Protein 5V7M (pdb70)

Foldseek 3Di:
DQWKFKQQFLVLVLLVLLLPQVFFFKKKWKAAQFFIWIWTAGPVRFKIKIKTFGCVNTPHTHHHGIDIFIDGSVQVNVCSVVEPRNWMWIWDADHNGQWIWIWTAHPPDGDIDIDIGGGDDDDDDDDPFDDPAFQKKKKFFLVVLLCVLVVQVVAAQKWKWKDDVQWTWIKHAHPVGIDIDIDGAAQDPVCRLGGMDMDGNDIDIFMFGSVVSNSNSSNSSAARMWMWGHHPVAFIWIWGDHDRMIMIMTGHTPD

Sequence (255 aa):
HMLEAKFEEASLFKRIIDGFKDCVQLVNFQCKEDGIIAQAVDDSRVLLVSLEIGVEAFQEYRCDHPVTLGMDLTSLSKILRCGNNTDTLTLIADNTPDSIILLFEDTKKDRIAEYSLKLMDIDADFAKAEELQYDSTLSLPSSEFSKIVRDLSQLSDSINIMITKETIKFVADGDIGSGSVIIKPFVDMEHPETSIKLEMDQPVDLTFGAKYLLDIIKGSSLSDRVGIRLSSEAPALFQFDLKSGFLQFFLAPKF

Nearest PDB structures (foldseek):
  5v7m-assembly1_A  TM=1.004E+00  e=2.988E-50  Saccharomyces cerevisiae S288C
  6w9w-assembly1_A  TM=9.811E-01  e=2.034E-45  Saccharomyces cerevisiae
  6d0q-assembly1_A  TM=9.811E-01  e=5.576E-44  Saccharomyces cerevisiae S288C
  6cx2-assembly1_A  TM=9.786E-01  e=8.153E-44  Saccharomyces cerevisiae S288C
  6d0r-assembly1_A  TM=9.745E-01  e=1.841E-43  Saccharomyces cerevisiae S288C

GO terms:
  GO:0005634 nucleus (C, IDA)
  GO:0005657 replication fork (C, IDA)
  GO:0030337 DNA polymerase processivity factor activity (F, IDA)
  GO:0051054 positive regulation of DNA metabolic process (P, IDA)
  GO:0006272 leading strand elongation (P, IDA)
  GO:0006273 lagging strand elongation (P, IDA)
  GO:0035753 maintenance of DNA trinucleotide repeats (P, IGI)
  GO:0030466 silent mating-type cassette heterochromatin formation (P, IGI)
  GO:0034087 establishment of mitotic sister chromatid cohesion (P, IGI)
  GO:0006298 mismatch repair (P, IGI)
  GO:0006301 DNA damage tolerance (P, IGI)
  GO:0070987 error-free translesion synthesis (P, IGI)
  GO:0007064 mitotic sister chromatid cohesion (P, IGI)
  GO:0000278 mitotic cell cycle (P, IGI)
  GO:0000710 meiotic mismatch repair (P, IGI)
  GO:0035753 maintenance of DNA trinucleotide repeats (P, IMP)
  GO:0043570 maintenance of DNA repeat elements (P, IMP)
  GO:0030466 silent mating-type cassette heterochromatin formation (P, IMP)
  GO:0031509 subtelomeric heterochromatin formation (P, IMP)
  GO:0006289 nucleotide-excision repair (P, IMP)

Organism: Saccharomyces cerevisiae (strain ATCC 204508 / S288c) (NCBI:txid559292)

B-factor: mean 33.01, std 13.41, range [10.67, 144.68]

InterPro domains:
  IPR000730 Proliferating cell nuclear antigen, PCNA [MF_00317] (2-254)
  IPR000730 Proliferating cell nuclear antigen, PCNA [PR00339] (10-29)
  IPR000730 Proliferating cell nuclear antigen, PCNA [PR00339] (34-52)
  IPR000730 Proliferating cell nuclear antigen, PCNA [PR00339] (56-80)
  IPR000730 Proliferating cell nuclear antigen, PCNA [PR00339] (110-132)
  IPR000730 Proliferating cell nuclear antigen, PCNA [PR00339] (203-217)
  IPR000730 Proliferating cell nuclear antigen, PCNA [PR00339] (240-257)
  IPR000730 Proliferating cell nuclear antigen, PCNA [PTHR11352] (1-257)
  IPR000730 Proliferating cell nuclear antigen, PCNA [TIGR00590] (1-258)
  IPR022648 Proliferating cell nuclear antigen, PCNA, N-terminal [PF00705] (1-124)
  IPR022649 Proliferating cell nuclear antigen, PCNA, C-terminal [PF02747] (127-253)
  IPR022659 Proliferating cell nuclear antigen, PCNA, conserved site [PS00293] (61-79)
  IPR022659 Proliferating cell nuclear antigen, PCNA, conserved site [PS01251] (34-57)
  IPR046938 DNA clamp superfamily [SSF55979] (1-125)
  IPR046938 DNA clamp superfamily [SSF55979] (128-257)

Radius of gyration: 19.41 Å; Cα contacts (8 Å, |Δi|>4): 630; chains: 1; bounding box: 56×52×40 Å

Solvent-accessible surface area: 12838 Å² total; per-residue (Å²): 112,37,0,50,0,40,0,76,89,3,14,33,0,81,80,0,1,24,2,1,74,79,13,2,87,70,1,2,1,28,0,65,138,105,3,2,31,0,17,11,74,12,96,58,209,71,0,31,0,6,0,35,2,21,52,140,20,14,85,102,35,105,5,85,106,92,4,68,0,2,0,32,0,75,36,0,27,127,34,6,178,40,19,79,97,63,0,8,0,10,0,18,4,70,94,116,25,120,40,0,39,0,31,0,55,21,62,162,157,148,80,111,23,116,75,77,15,175,30,90,155,47,148,32,139,46,47,159,32,65,82,184,148,21,19,1,56,4,23,0,13,4,81,59,1,11,127,10,1,114,62,6,19,144,39,24,76,36,1,31,2,61,0,56,155,100,25,0,66,2,27,2,106,25,148,143,33,83,15,67,43,102,12,108,44,132,90,33,150,151,110,84,102,57,4,15,123,34,112,62,88,85,87,8,98,24,24,0,8,0,133,48,1,45,26,0,0,68,0,37,39,12,18,106,55,0,19,1,61,0,6,70,160,13,56,0,0,0,16,0,74,24,182,40,16,36,0,4,0,9,2,57,37,94,205

CATH classification: 3.70.10.10

Structure (mmCIF, N/CA/C/O backbone):
data_5V7M
#
_entry.id   5V7M
#
_cell.length_a   81.720
_cell.length_b   81.720
_cell.length_c   88.991
_cell.angle_alpha   90.00
_cell.angle_beta   90.00
_cell.angle_gamma   120.00
#
_symmetry.space_group_name_H-M   'H 3'
#
loop_
_entity.id
_entity.type
_entity.pdbx_description
1 polymer 'Proliferating cell nuclear antigen'
2 non-polymer 'MAGNESIUM ION'
3 water water
#
loop_
_atom_site.group_PDB
_atom_site.id
_atom_site.type_symbol
_atom_site.label_atom_id
_atom_site.label_alt_id
_atom_site.label_comp_id
_atom_site.label_asym_id
_atom_site.label_entity_id
_atom_site.label_seq_id
_atom_site.pdbx_PDB_ins_code
_atom_site.Cartn_x
_atom_site.Cartn_y
_atom_site.Cartn_z
_atom_site.occupancy
_atom_site.B_iso_or_equiv
_atom_site.auth_seq_id
_atom_site.auth_comp_id
_atom_site.auth_asym_id
_atom_site.auth_atom_id
_atom_site.pdbx_PDB_model_num
ATOM 1 N N . HIS A 1 7 ? 40.223 8.392 1.763 1.00 45.47 0 HIS A N 1
ATOM 2 C CA . HIS A 1 7 ? 39.952 9.066 0.449 1.00 38.10 0 HIS A CA 1
ATOM 3 C C . HIS A 1 7 ? 39.798 10.551 0.591 1.00 36.17 0 HIS A C 1
ATOM 4 O O . HIS A 1 7 ? 39.671 11.073 1.694 1.00 40.28 0 HIS A O 1
ATOM 17 N N . MET A 1 8 ? 39.781 11.249 -0.539 1.00 34.76 1 MET A N 1
ATOM 18 C CA . MET A 1 8 ? 39.662 12.695 -0.489 1.00 43.58 1 MET A CA 1
ATOM 19 C C . MET A 1 8 ? 38.303 13.111 0.076 1.00 42.76 1 MET A C 1
ATOM 20 O O . MET A 1 8 ? 38.224 13.937 0.995 1.00 42.82 1 MET A O 1
ATOM 34 N N . LEU A 1 9 ? 37.219 12.548 -0.449 1.00 30.78 2 LEU A N 1
ATOM 35 C CA . LEU A 1 9 ? 35.878 12.791 0.088 1.00 31.14 2 LEU A CA 1
ATOM 36 C C . LEU A 1 9 ? 35.386 11.542 0.803 1.00 24.09 2 LEU A C 1
ATOM 37 O O . LEU A 1 9 ? 35.470 10.443 0.242 1.00 22.33 2 LEU A O 1
ATOM 53 N N . GLU A 1 10 ? 34.866 11.722 2.033 1.00 23.81 3 GLU A N 1
ATOM 54 C CA . GLU A 1 10 ? 34.142 10.679 2.781 1.00 24.64 3 GLU A CA 1
ATOM 55 C C . GLU A 1 10 ? 33.001 11.330 3.565 1.00 26.45 3 GLU A C 1
ATOM 56 O O . GLU A 1 10 ? 33.224 11.861 4.658 1.00 23.21 3 GLU A O 1
ATOM 68 N N . ALA A 1 11 ? 31.780 11.226 3.036 1.00 19.63 4 ALA A N 1
ATOM 69 C CA . ALA A 1 11 ? 30.595 11.934 3.516 1.00 22.46 4 ALA A CA 1
ATOM 70 C C . ALA A 1 11 ? 29.627 10.848 3.972 1.00 24.00 4 ALA A C 1
ATOM 71 O O . ALA A 1 11 ? 29.020 10.186 3.123 1.00 20.58 4 ALA A O 1
ATOM 78 N N . LYS A 1 12 ? 29.499 10.647 5.303 1.00 19.94 5 LYS A N 1
ATOM 79 C CA . LYS A 1 12 ? 28.733 9.529 5.859 1.00 21.16 5 LYS A CA 1
ATOM 80 C C . LYS A 1 12 ? 27.353 9.981 6.362 1.00 19.07 5 LYS A C 1
ATOM 81 O O . LYS A 1 12 ? 27.233 10.633 7.407 1.00 22.67 5 LYS A O 1
ATOM 100 N N . PHE A 1 13 ? 26.316 9.629 5.605 1.00 18.46 6 PHE A N 1
ATOM 101 C CA . PHE A 1 13 ? 24.939 9.721 6.099 1.00 19.96 6 PHE A CA 1
ATOM 102 C C . PHE A 1 13 ? 24.706 8.574 7.090 1.00 29.66 6 PHE A C 1
ATOM 103 O O . PHE A 1 13 ? 24.995 7.407 6.785 1.00 24.93 6 PHE A O 1
ATOM 120 N N . GLU A 1 14 ? 24.192 8.888 8.282 1.00 23.43 7 GLU A N 1
ATOM 121 C CA . GLU A 1 14 ? 23.846 7.806 9.206 1.00 24.52 7 GLU A CA 1
ATOM 122 C C . GLU A 1 14 ? 22.580 7.063 8.773 1.00 25.23 7 GLU A C 1
ATOM 123 O O . GLU A 1 14 ? 22.413 5.884 9.129 1.00 22.00 7 GLU A O 1
ATOM 135 N N . GLU A 1 15 ? 21.708 7.696 7.979 1.00 22.47 8 GLU A N 1
ATOM 136 C CA . GLU A 1 15 ? 20.543 7.036 7.393 1.00 23.92 8 GLU A CA 1
ATOM 137 C C . GLU A 1 15 ? 20.597 7.177 5.879 1.00 25.95 8 GLU A C 1
ATOM 138 O O . GLU A 1 15 ? 20.425 8.282 5.350 1.00 29.10 8 GLU A O 1
ATOM 150 N N . ALA A 1 16 ? 20.869 6.072 5.184 1.00 26.13 9 ALA A N 1
ATOM 151 C CA . ALA A 1 16 ? 20.813 6.091 3.728 1.00 26.03 9 ALA A CA 1
ATOM 152 C C . ALA A 1 16 ? 19.481 6.650 3.224 1.00 21.47 9 ALA A C 1
ATOM 153 O O . ALA A 1 16 ? 19.435 7.330 2.203 1.00 25.15 9 ALA A O 1
ATOM 160 N N . SER A 1 17 ? 18.389 6.401 3.942 1.00 26.87 10 SER A N 1
ATOM 161 C CA . SER A 1 17 ? 17.098 6.938 3.524 1.00 29.01 10 SER A CA 1
ATOM 162 C C . SER A 1 17 ? 17.122 8.468 3.414 1.00 25.07 10 SER A C 1
ATOM 163 O O . SER A 1 17 ? 16.350 9.053 2.640 1.00 26.01 10 SER A O 1
ATOM 171 N N . LEU A 1 18 ? 17.992 9.141 4.160 1.00 22.59 11 LEU A N 1
ATOM 172 C CA . LEU A 1 18 ? 18.065 10.597 4.026 1.00 23.68 11 LEU A CA 1
ATOM 173 C C . LEU A 1 18 ? 18.503 10.999 2.616 1.00 27.22 11 LEU A C 1
ATOM 174 O O . LEU A 1 18 ? 17.860 11.838 1.968 1.00 25.03 11 LEU A O 1
ATOM 190 N N . PHE A 1 19 ? 19.587 10.390 2.104 1.00 22.18 12 PHE A N 1
ATOM 191 C CA . PHE A 1 19 ? 20.033 10.682 0.745 1.00 25.85 12 PHE A CA 1
ATOM 192 C C . PHE A 1 19 ? 19.011 10.229 -0.302 1.00 23.88 12 PHE A C 1
ATOM 193 O O . PHE A 1 19 ? 18.885 10.862 -1.359 1.00 21.99 12 PHE A O 1
ATOM 210 N N . LYS A 1 20 ? 18.281 9.144 -0.037 1.00 22.29 13 LYS A N 1
ATOM 211 C CA . LYS A 1 20 ? 17.242 8.700 -0.961 1.00 21.78 13 LYS A CA 1
ATOM 212 C C . LYS A 1 20 ? 16.128 9.733 -1.055 1.00 21.14 13 LYS A C 1
ATOM 213 O O . LYS A 1 20 ? 15.692 10.090 -2.149 1.00 20.94 13 LYS A O 1
ATOM 232 N N . ARG A 1 21 ? 15.678 10.235 0.095 1.00 20.12 14 ARG A N 1
ATOM 233 C CA . ARG A 1 21 ? 14.662 11.287 0.127 1.00 25.04 14 ARG A CA 1
ATOM 234 C C . ARG A 1 21 ? 15.155 12.586 -0.539 1.00 27.42 14 ARG A C 1
ATOM 235 O O . ARG A 1 21 ? 14.377 13.284 -1.199 1.00 22.30 14 ARG A O 1
ATOM 256 N N . ILE A 1 22 ? 16.439 12.937 -0.371 1.00 27.40 15 ILE A N 1
ATOM 257 C CA . ILE A 1 22 ? 17.002 14.082 -1.098 1.00 24.65 15 ILE A CA 1
ATOM 258 C C . ILE A 1 22 ? 16.837 13.897 -2.597 1.00 27.42 15 ILE A C 1
ATOM 259 O O . ILE A 1 22 ? 16.318 14.774 -3.296 1.00 28.40 15 ILE A O 1
ATOM 275 N N . ILE A 1 23 ? 17.323 12.769 -3.123 1.00 25.51 16 ILE A N 1
ATOM 276 C CA . ILE A 1 23 ? 17.261 12.527 -4.567 1.00 26.36 16 ILE A CA 1
ATOM 277 C C . ILE A 1 23 ? 15.819 12.454 -5.053 1.00 24.58 16 ILE A C 1
ATOM 278 O O . ILE A 1 23 ? 15.530 12.860 -6.187 1.00 25.01 16 ILE A O 1
ATOM 294 N N . ASP A 1 24 ? 14.900 11.911 -4.237 1.00 24.73 17 ASP A N 1
ATOM 295 C CA . ASP A 1 24 ? 13.481 11.906 -4.623 1.00 31.69 17 ASP A CA 1
ATOM 296 C C . ASP A 1 24 ? 12.937 13.323 -4.810 1.00 29.98 17 ASP A C 1
ATOM 297 O O . ASP A 1 24 ? 12.005 13.525 -5.595 1.00 31.39 17 ASP A O 1
ATOM 306 N N . GLY A 1 25 ? 13.494 14.305 -4.097 1.00 29.88 18 GLY A N 1
ATOM 307 C CA . GLY A 1 25 ? 13.173 15.707 -4.342 1.00 30.30 18 GLY A CA 1
ATOM 308 C C . GLY A 1 25 ? 13.537 16.212 -5.723 1.00 28.31 18 GLY A C 1
ATOM 309 O O . GLY A 1 25 ? 12.981 17.215 -6.163 1.00 45.03 18 GLY A O 1
ATOM 313 N N . PHE A 1 26 ? 14.453 15.553 -6.415 1.00 30.97 19 PHE A N 1
ATOM 314 C CA . PHE A 1 26 ? 14.985 15.986 -7.708 1.00 30.86 19 PHE A CA 1
ATOM 315 C C . PHE A 1 26 ? 14.518 15.157 -8.879 1.00 31.01 19 PHE A C 1
ATOM 316 O O . PHE A 1 26 ? 14.323 15.694 -9.971 1.00 26.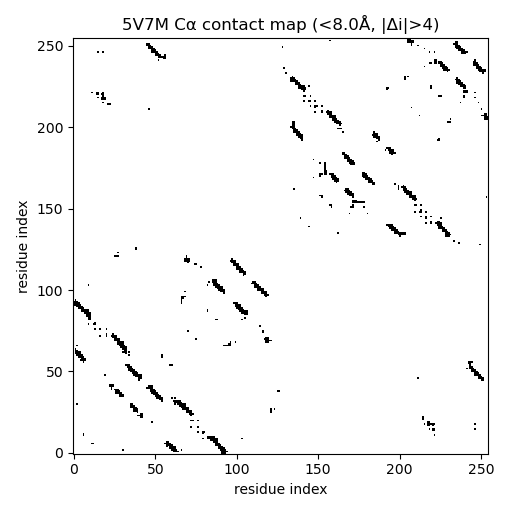97 19 PHE A O 1
ATOM 333 N N . LYS A 1 27 ? 14.507 13.834 -8.699 1.00 25.75 20 LYS A N 1
ATOM 334 C CA . LYS A 1 27 ? 14.708 12.925 -9.824 1.00 30.61 20 LYS A CA 1
ATOM 335 C C . LYS A 1 27 ? 13.590 12.972 -10.852 1.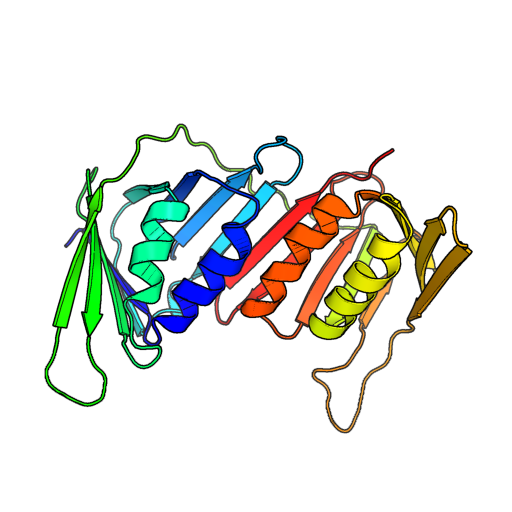00 32.20 20 LYS A C 1
ATOM 336 O O . LYS A 1 27 ? 13.816 12.554 -11.993 1.00 31.64 20 LYS A O 1
ATOM 355 N N . ASP A 1 28 ? 12.386 13.419 -10.481 1.00 33.76 21 ASP A N 1
ATOM 356 C CA . ASP A 1 28 ? 11.275 13.367 -11.423 1.00 34.89 21 ASP A CA 1
ATOM 357 C C . ASP A 1 28 ? 11.240 14.561 -12.358 1.00 41.49 21 ASP A C 1
ATOM 358 O O . ASP A 1 28 ? 10.404 14.583 -13.272 1.00 42.56 21 ASP A O 1
ATOM 367 N N . CYS A 1 29 ? 12.115 15.548 -12.152 1.00 37.77 22 CYS A N 1
ATOM 368 C CA . CYS A 1 29 ? 12.146 16.725 -13.009 1.00 42.89 22 CYS A CA 1
ATOM 369 C C . CYS A 1 29 ? 13.553 17.076 -13.479 1.00 39.92 22 CYS A C 1
ATOM 370 O O . CYS A 1 29 ? 13.718 18.049 -14.219 1.00 40.20 22 CYS A O 1
ATOM 378 N N . VAL A 1 30 ? 14.555 16.279 -13.130 1.00 36.43 23 VAL A N 1
ATOM 379 C CA . VAL A 1 30 ? 15.944 16.557 -13.476 1.00 35.09 23 VAL A CA 1
ATOM 380 C C . VAL A 1 30 ? 16.611 15.251 -13.877 1.00 42.28 23 VAL A C 1
ATOM 381 O O . VAL A 1 30 ? 16.435 14.237 -13.200 1.00 36.94 23 VAL A O 1
ATOM 394 N N . GLN A 1 31 ? 17.378 15.277 -14.971 1.00 40.97 24 GLN A N 1
ATOM 395 C CA . GLN A 1 31 ? 18.104 14.108 -15.445 1.00 48.76 24 GLN A CA 1
ATOM 396 C C . GLN A 1 31 ? 19.503 14.046 -14.845 1.00 44.28 24 GLN A C 1
ATOM 397 O O . GLN A 1 31 ? 19.904 13.018 -14.280 1.00 39.71 24 GLN A O 1
ATOM 411 N N . LEU A 1 32 ? 20.246 15.144 -14.957 1.00 42.24 25 LEU A N 1
ATOM 412 C CA . LEU A 1 32 ? 21.660 15.193 -14.599 1.00 41.81 25 LEU A CA 1
ATOM 413 C C . LEU A 1 32 ? 21.877 16.235 -13.509 1.00 40.26 25 LEU A C 1
ATOM 414 O O . LEU A 1 32 ? 21.278 17.317 -13.538 1.00 35.30 25 LEU A O 1
ATOM 430 N N . VAL A 1 33 ? 22.717 15.904 -12.530 1.00 33.76 26 VAL A N 1
ATOM 431 C CA . VAL A 1 33 ? 22.957 16.794 -11.401 1.00 28.13 26 VAL A CA 1
ATOM 432 C C . VAL A 1 33 ? 24.435 16.746 -11.049 1.00 28.69 26 VAL A C 1
ATOM 433 O O . VAL A 1 33 ? 25.015 15.666 -10.899 1.00 27.53 26 VAL A O 1
ATOM 446 N N . ASN A 1 34 ? 25.043 17.908 -10.906 1.00 27.09 27 ASN A N 1
ATOM 447 C CA . ASN A 1 34 ? 26.409 18.002 -10.439 1.00 27.69 27 ASN A CA 1
ATOM 448 C C . ASN A 1 34 ? 26.410 18.286 -8.943 1.00 28.25 27 ASN A C 1
ATOM 449 O O . ASN A 1 34 ? 25.788 19.253 -8.476 1.00 24.87 27 ASN A O 1
ATOM 460 N N . PHE A 1 35 ? 27.073 17.412 -8.199 1.00 24.43 28 PHE A N 1
ATOM 461 C CA . PHE A 1 35 ? 27.279 17.580 -6.762 1.00 27.55 28 PHE A CA 1
ATOM 462 C C . PHE A 1 35 ? 28.670 18.133 -6.538 1.00 27.77 28 PHE A C 1
ATOM 463 O O . PHE A 1 35 ? 29.664 17.419 -6.747 1.00 32.72 28 PHE A O 1
ATOM 480 N N . GLN A 1 36 ? 28.741 19.363 -6.031 1.00 27.07 29 GLN A N 1
ATOM 481 C CA . GLN A 1 36 ? 30.001 19.980 -5.651 1.00 22.08 29 GLN A CA 1
ATOM 482 C C . GLN A 1 36 ? 30.233 19.759 -4.152 1.00 29.46 29 GLN A C 1
ATOM 483 O O . GLN A 1 36 ? 29.497 20.289 -3.307 1.00 23.97 29 GLN A O 1
ATOM 497 N N . CYS A 1 37 ? 31.284 19.006 -3.825 1.00 22.70 30 CYS A N 1
ATOM 498 C CA . CYS A 1 37 ? 31.612 18.671 -2.445 1.00 21.90 30 CYS A CA 1
ATOM 499 C C . CYS A 1 37 ? 32.776 19.538 -1.971 1.00 28.18 30 CYS A C 1
ATOM 500 O O . CYS A 1 37 ? 33.811 19.626 -2.641 1.00 27.05 30 CYS A O 1
ATOM 508 N N . LYS A 1 38 ? 32.605 20.150 -0.801 1.00 29.09 31 LYS A N 1
ATOM 509 C CA . LYS A 1 38 ? 33.491 21.167 -0.273 1.00 34.23 31 LYS A CA 1
ATOM 510 C C . LYS A 1 38 ? 33.729 20.879 1.212 1.00 31.57 31 LYS A C 1
ATOM 511 O O . LYS A 1 38 ? 33.116 19.992 1.804 1.00 25.60 31 LYS A O 1
ATOM 530 N N . GLU A 1 39 ? 34.620 21.663 1.815 1.00 31.88 32 GLU A N 1
ATOM 531 C CA . GLU A 1 39 ? 34.946 21.517 3.231 1.00 33.49 32 GLU A CA 1
ATOM 532 C C . GLU A 1 39 ? 33.715 21.694 4.112 1.00 30.38 32 GLU A C 1
ATOM 533 O O . GLU A 1 39 ? 33.580 21.020 5.140 1.00 32.28 32 GLU A O 1
ATOM 545 N N . ASP A 1 40 ? 32.784 22.559 3.723 1.00 30.09 33 ASP A N 1
ATOM 546 C CA . ASP A 1 40 ? 31.605 22.814 4.539 1.00 37.10 33 ASP A CA 1
ATOM 547 C C . ASP A 1 40 ? 30.377 22.003 4.113 1.00 31.06 33 ASP A C 1
ATOM 548 O O . ASP A 1 40 ? 29.263 22.306 4.555 1.00 27.09 33 ASP A O 1
ATOM 557 N N . GLY A 1 41 ? 30.543 20.994 3.267 1.00 27.77 34 GLY A N 1
ATOM 558 C CA . GLY A 1 41 ? 29.392 20.209 2.861 1.00 27.36 34 GLY A CA 1
ATOM 559 C C . GLY A 1 41 ? 29.191 20.203 1.362 1.00 23.32 34 GLY A C 1
ATOM 560 O O . GLY A 1 41 ? 30.113 20.530 0.617 1.00 23.81 34 GLY A O 1
ATOM 564 N N . ILE A 1 42 ? 27.979 19.851 0.927 1.00 26.85 35 ILE A N 1
ATOM 565 C CA . ILE A 1 42 ? 27.667 19.499 -0.455 1.00 22.31 35 ILE A CA 1
ATOM 566 C C . ILE A 1 42 ? 26.621 20.480 -0.978 1.00 25.21 35 ILE A C 1
ATOM 567 O O . ILE A 1 42 ? 25.651 20.799 -0.272 1.00 25.46 35 ILE A O 1
ATOM 583 N N . ILE A 1 43 ? 26.841 20.979 -2.200 1.00 24.05 36 ILE A N 1
ATOM 584 C CA . ILE A 1 43 ? 25.845 21.726 -2.967 1.00 23.01 36 ILE A CA 1
ATOM 585 C C . ILE A 1 43 ? 25.614 21.004 -4.290 1.00 29.46 36 ILE A C 1
ATOM 586 O O . ILE A 1 43 ? 26.567 20.609 -4.972 1.00 22.48 36 ILE A O 1
ATOM 602 N N . ALA A 1 44 ? 24.349 20.772 -4.618 1.00 29.39 37 ALA A N 1
ATOM 603 C CA . ALA A 1 44 ? 23.988 20.236 -5.913 1.00 21.01 37 ALA A CA 1
ATOM 604 C C . ALA A 1 44 ? 23.059 21.241 -6.575 1.00 31.00 37 ALA A C 1
ATOM 605 O O . ALA A 1 44 ? 22.346 21.991 -5.900 1.00 31.31 37 ALA A O 1
ATOM 612 N N . GLN A 1 45 ? 23.137 21.313 -7.896 1.00 32.80 38 GLN A N 1
ATOM 613 C CA . GLN A 1 45 ? 22.283 22.197 -8.660 1.00 28.98 38 GLN A CA 1
ATOM 614 C C . GLN A 1 45 ? 22.002 21.563 -10.004 1.00 32.99 38 GLN A C 1
ATOM 615 O O . GLN A 1 45 ? 22.822 20.805 -10.546 1.00 24.62 38 GLN A O 1
ATOM 629 N N . ALA A 1 46 ? 20.816 21.867 -10.512 1.00 24.23 39 ALA A N 1
ATOM 630 C CA . ALA A 1 46 ? 20.319 21.309 -11.746 1.00 23.92 39 ALA A CA 1
ATOM 631 C C . ALA A 1 46 ? 19.117 22.141 -12.151 1.00 27.26 39 ALA A C 1
ATOM 632 O O . ALA A 1 46 ? 18.434 22.733 -11.302 1.00 22.62 39 ALA A O 1
ATOM 639 N N . VAL A 1 47 ? 18.879 22.181 -13.450 1.00 31.77 40 VAL A N 1
ATOM 640 C CA . VAL A 1 47 ? 17.691 22.783 -14.018 1.00 25.05 40 VAL A CA 1
ATOM 641 C C . VAL A 1 47 ? 16.842 21.653 -14.554 1.00 29.46 40 VAL A C 1
ATOM 642 O O . VAL A 1 47 ? 17.358 20.588 -14.896 1.00 24.24 40 VAL A O 1
ATOM 655 N N . ASP A 1 48 ? 15.532 21.870 -14.618 1.00 25.97 41 ASP A N 1
ATOM 656 C CA . ASP A 1 48 ? 14.682 20.815 -15.148 1.00 25.01 41 ASP A CA 1
ATOM 657 C C . ASP A 1 48 ? 14.778 20.780 -16.671 1.00 22.26 41 ASP A C 1
ATOM 658 O O . ASP A 1 48 ? 15.363 21.661 -17.312 1.00 26.05 41 ASP A O 1
ATOM 667 N N . ASP A 1 49 ? 14.201 19.727 -17.257 1.00 30.43 42 ASP A N 1
ATOM 668 C CA . ASP A 1 49 ? 14.380 19.485 -18.687 1.00 30.91 42 ASP A CA 1
ATOM 669 C C . ASP A 1 49 ? 13.879 20.655 -19.499 1.00 29.21 42 ASP A C 1
ATOM 670 O O . ASP A 1 49 ? 14.383 20.903 -20.602 1.00 31.04 42 ASP A O 1
ATOM 679 N N . SER A 1 50 ? 12.896 21.392 -18.979 1.00 25.77 43 SER A N 1
ATOM 680 C CA . SER A 1 50 ? 12.338 22.520 -19.715 1.00 25.36 43 SER A CA 1
ATOM 681 C C . SER A 1 50 ? 13.138 23.806 -19.515 1.00 19.25 43 SER A C 1
ATOM 682 O O . SER A 1 50 ? 12.836 24.807 -20.157 1.00 20.69 43 SER A O 1
ATOM 690 N N . ARG A 1 51 ? 14.137 23.793 -18.635 1.00 21.26 44 ARG A N 1
ATOM 691 C CA . ARG A 1 51 ? 15.011 24.926 -18.373 1.00 24.33 44 ARG A CA 1
ATOM 692 C C . ARG A 1 51 ? 14.261 26.095 -17.706 1.00 25.07 44 ARG A C 1
ATOM 693 O O . ARG A 1 51 ? 14.540 27.248 -18.024 1.00 23.92 44 ARG A O 1
ATOM 714 N N . VAL A 1 52 ? 13.305 25.810 -16.780 1.00 24.76 45 VAL A N 1
ATOM 715 C CA . VAL A 1 52 ? 12.479 26.848 -16.142 1.00 23.18 45 VAL A CA 1
ATOM 716 C C . VAL A 1 52 ? 12.645 26.827 -14.615 1.00 21.90 45 VAL A C 1
ATOM 717 O O . VAL A 1 52 ? 12.527 27.874 -13.954 1.00 17.59 45 VAL A O 1
ATOM 730 N N . LEU A 1 53 ? 12.837 25.621 -14.062 1.00 18.99 46 LEU A N 1
ATOM 731 C CA . LEU A 1 53 ? 12.993 25.342 -12.631 1.00 17.43 46 LEU A CA 1
ATOM 732 C C . LEU A 1 53 ? 14.461 25.098 -12.291 1.00 19.39 46 LEU A C 1
ATOM 733 O O . LEU A 1 53 ? 15.121 24.233 -12.888 1.00 21.01 46 LEU A O 1
ATOM 749 N N . LEU A 1 54 ? 14.969 25.861 -11.342 1.00 18.46 47 LEU A N 1
ATOM 750 C CA . LEU A 1 54 ? 16.303 25.672 -10.801 1.00 15.76 47 LEU A CA 1
ATOM 751 C C . LEU A 1 54 ? 16.135 24.959 -9.471 1.00 21.07 47 LEU A C 1
ATOM 752 O O . LEU A 1 54 ? 15.301 25.361 -8.658 1.00 17.28 47 LEU A O 1
ATOM 768 N N . VAL A 1 55 ? 16.870 23.878 -9.279 1.00 16.54 48 VAL A N 1
ATOM 769 C CA . VAL A 1 55 ? 16.839 23.106 -8.046 1.00 18.53 48 VAL A CA 1
ATOM 770 C C . VAL A 1 55 ? 18.208 23.258 -7.425 1.00 24.97 48 VAL A C 1
ATOM 771 O O . VAL A 1 55 ? 19.223 23.060 -8.112 1.00 20.70 48 VAL A O 1
ATOM 784 N N . SER A 1 56 ? 18.245 23.636 -6.146 1.00 18.32 49 SER A N 1
ATOM 785 C CA . SER A 1 56 ? 19.493 23.880 -5.443 1.00 19.77 49 SER A CA 1
ATOM 786 C C . SER A 1 56 ? 19.445 23.194 -4.093 1.00 20.23 49 SER A C 1
ATOM 787 O O . SER A 1 56 ? 18.534 23.449 -3.299 1.00 17.73 49 SER A O 1
ATOM 795 N N . LEU A 1 57 ? 20.408 22.315 -3.846 1.00 18.74 50 LEU A N 1
ATOM 796 C CA . LEU A 1 57 ? 20.519 21.573 -2.598 1.00 18.21 50 LEU A CA 1
ATOM 797 C C . LEU A 1 57 ? 21.791 21.992 -1.878 1.00 22.21 50 LEU A C 1
ATOM 798 O O . LEU A 1 57 ? 22.845 22.143 -2.501 1.00 22.96 50 LEU A O 1
ATOM 814 N N . GLU A 1 58 ? 21.698 22.196 -0.567 1.00 21.44 51 GLU A N 1
ATOM 815 C CA . GLU A 1 58 ? 22.884 22.402 0.257 1.00 21.93 51 GLU A CA 1
ATOM 816 C C . GLU A 1 58 ? 22.768 21.505 1.482 1.00 23.50 51 GLU A C 1
ATOM 817 O O . GLU A 1 58 ? 21.767 21.568 2.194 1.00 21.01 51 GLU A O 1
ATOM 829 N N . ILE A 1 59 ? 23.796 20.690 1.737 1.00 22.87 52 ILE A N 1
ATOM 830 C CA . ILE A 1 59 ? 23.856 19.795 2.889 1.00 28.87 52 ILE A CA 1
ATOM 831 C C . ILE A 1 59 ? 25.115 20.173 3.649 1.00 23.92 52 ILE A C 1
ATOM 832 O O . ILE A 1 59 ? 26.216 20.031 3.117 1.00 23.88 52 ILE A O 1
ATOM 848 N N . GLY A 1 60 ? 24.966 20.680 4.856 1.00 21.91 53 GLY A N 1
ATOM 849 C CA . GLY A 1 60 ? 26.133 21.074 5.611 1.00 22.52 53 GLY A CA 1
ATOM 850 C C . GLY A 1 60 ? 26.773 19.908 6.338 1.00 24.63 53 GLY A C 1
ATOM 851 O O . GLY A 1 60 ? 26.185 18.839 6.458 1.00 26.33 53 GLY A O 1
ATOM 855 N N . VAL A 1 61 ? 27.981 20.161 6.861 1.00 22.90 54 VAL A N 1
ATOM 856 C CA . VAL A 1 61 ? 28.788 19.131 7.531 1.00 23.12 54 VAL A CA 1
ATOM 857 C C . VAL A 1 61 ? 28.009 18.444 8.639 1.00 26.65 54 VAL A C 1
ATOM 858 O O . VAL A 1 61 ? 28.177 17.242 8.886 1.00 29.72 54 VAL A O 1
ATOM 871 N N . GLU A 1 62 ? 27.158 19.184 9.335 1.00 23.77 55 GLU A N 1
ATOM 872 C CA . GLU A 1 62 ? 26.527 18.640 10.531 1.00 29.19 55 GLU A CA 1
ATOM 873 C C . GLU A 1 62 ? 25.388 17.689 10.219 1.00 28.80 55 GLU A C 1
ATOM 874 O O . GLU A 1 62 ? 24.944 16.959 11.120 1.00 27.18 55 GLU A O 1
ATOM 886 N N . ALA A 1 63 ? 24.926 17.656 8.963 1.00 31.34 56 ALA A N 1
ATOM 887 C CA . ALA A 1 63 ? 23.921 16.676 8.576 1.00 23.65 56 ALA A CA 1
ATOM 888 C C . ALA A 1 63 ? 24.492 15.255 8.543 1.00 27.55 56 ALA A C 1
ATOM 889 O O . ALA A 1 63 ? 23.725 14.286 8.553 1.00 27.80 56 ALA A O 1
ATOM 896 N N . PHE A 1 64 ? 25.812 15.113 8.543 1.00 27.07 57 PHE A N 1
ATOM 897 C CA . PHE A 1 64 ? 26.491 13.833 8.417 1.00 21.57 57 PHE A CA 1
ATOM 898 C C . PHE A 1 64 ? 26.997 13.311 9.765 1.00 29.45 57 PHE A C 1
ATOM 899 O O . PHE A 1 64 ? 27.418 14.080 10.630 1.00 29.03 57 PHE A O 1
ATOM 916 N N . GLN A 1 65 ? 27.021 11.979 9.915 1.00 28.19 58 GLN A N 1
ATOM 917 C CA . GLN A 1 65 ? 27.679 11.385 11.079 1.00 26.14 58 GLN A CA 1
ATOM 918 C C . GLN A 1 65 ? 29.164 11.705 11.085 1.00 32.47 58 GLN A C 1
ATOM 919 O O . GLN A 1 65 ? 29.743 11.991 12.136 1.00 31.68 58 GLN A O 1
ATOM 933 N N . GLU A 1 66 ? 29.799 11.637 9.922 1.00 32.76 59 GLU A N 1
ATOM 934 C CA . GLU A 1 66 ? 31.196 11.987 9.750 1.00 25.55 59 GLU A CA 1
ATOM 935 C C . GLU A 1 66 ? 31.334 12.610 8.362 1.00 27.25 59 GLU A C 1
ATOM 936 O O . GLU A 1 66 ? 30.728 12.123 7.405 1.00 24.04 59 GLU A O 1
ATOM 948 N N . TYR A 1 67 ? 32.111 13.693 8.245 1.00 27.35 60 TYR A N 1
ATOM 949 C CA . TYR A 1 67 ? 32.323 14.348 6.958 1.00 20.73 60 TYR A CA 1
ATOM 950 C C . TYR A 1 67 ? 33.761 14.820 6.811 1.00 28.70 60 TYR A C 1
ATOM 951 O O . TYR A 1 67 ? 34.286 15.518 7.682 1.00 26.44 60 TYR A O 1
ATOM 969 N N . ARG A 1 68 ? 34.365 14.493 5.678 1.00 26.38 61 ARG A N 1
ATOM 970 C CA . ARG A 1 68 ? 35.695 14.970 5.333 1.00 35.48 61 ARG A CA 1
ATOM 971 C C . ARG A 1 68 ? 35.754 15.224 3.835 1.00 31.19 61 ARG A C 1
ATOM 972 O O . ARG A 1 68 ? 35.326 14.382 3.045 1.00 24.63 61 ARG A O 1
ATOM 993 N N . CYS A 1 69 ? 36.250 16.405 3.460 1.00 31.94 62 CYS A N 1
ATOM 994 C CA . CYS A 1 69 ? 36.470 16.765 2.056 1.00 37.59 62 CYS A CA 1
ATOM 995 C C . CYS A 1 69 ? 37.430 17.961 2.063 1.00 40.23 62 CYS A C 1
ATOM 996 O O . CYS A 1 69 ? 36.995 19.110 2.116 1.00 41.54 62 CYS A O 1
ATOM 1004 N N . ASP A 1 70 ? 38.728 17.667 2.020 1.00 47.63 63 ASP A N 1
ATOM 1005 C CA . ASP A 1 70 ? 39.735 18.727 2.063 1.00 48.11 63 ASP A CA 1
ATOM 1006 C C . ASP A 1 70 ? 39.505 19.767 0.971 1.00 47.92 63 ASP A C 1
ATOM 1007 O O . ASP A 1 70 ? 39.572 20.977 1.225 1.00 44.58 63 ASP A O 1
ATOM 1016 N N . HIS A 1 71 ? 39.266 19.318 -0.256 1.00 39.87 64 HIS A N 1
ATOM 1017 C CA . HIS A 1 71 ? 39.180 20.229 -1.385 1.00 42.27 64 HIS A CA 1
ATOM 1018 C C . HIS A 1 71 ? 38.045 19.829 -2.314 1.00 37.29 64 HIS A C 1
ATOM 1019 O O . HIS A 1 71 ? 37.560 18.692 -2.270 1.00 31.47 64 HIS A O 1
ATOM 1032 N N . PRO A 1 72 ? 37.614 20.745 -3.182 1.00 34.23 65 PRO A N 1
ATOM 1033 C CA . PRO A 1 72 ? 36.424 20.498 -3.979 1.00 27.15 65 PRO A CA 1
ATOM 1034 C C . PRO A 1 72 ? 36.535 19.216 -4.804 1.00 29.24 65 PRO A C 1
ATOM 1035 O O . PRO A 1 72 ? 37.612 18.817 -5.257 1.00 32.94 65 PRO A O 1
ATOM 1046 N N . VAL A 1 73 ? 35.387 18.571 -4.968 1.00 25.38 66 VAL A N 1
ATOM 1047 C CA . VAL A 1 73 ? 35.185 17.391 -5.794 1.00 25.36 66 VAL A CA 1
ATOM 1048 C C . VAL A 1 73 ? 33.837 17.594 -6.469 1.00 28.62 66 VAL A C 1
ATOM 1049 O O . VAL A 1 73 ? 32.854 17.916 -5.791 1.00 27.49 66 VAL A O 1
ATOM 1062 N N . THR A 1 74 ? 33.774 17.392 -7.782 1.00 26.60 67 THR A N 1
ATOM 1063 C CA . THR A 1 74 ? 32.530 17.549 -8.529 1.00 32.19 67 THR A CA 1
ATOM 1064 C C . THR A 1 74 ? 32.082 16.185 -9.036 1.00 31.92 67 THR A C 1
ATOM 1065 O O . THR A 1 74 ? 32.825 15.510 -9.752 1.00 33.32 67 THR A O 1
ATOM 1076 N N . LEU A 1 75 ? 30.862 15.811 -8.690 1.00 26.94 68 LEU A N 1
ATOM 1077 C CA . LEU A 1 75 ? 30.306 14.505 -9.016 1.00 28.57 68 LEU A CA 1
ATOM 1078 C C . LEU A 1 75 ? 29.105 14.739 -9.926 1.00 29.91 68 LEU A C 1
ATOM 1079 O O . LEU A 1 75 ? 28.029 15.124 -9.459 1.00 29.52 68 LEU A O 1
ATOM 1095 N N . GLY A 1 76 ? 29.301 14.559 -11.231 1.00 32.47 69 GLY A N 1
ATOM 1096 C CA . GLY A 1 76 ? 28.197 14.624 -12.177 1.00 29.56 69 GLY A CA 1
ATOM 1097 C C . GLY A 1 76 ? 27.512 13.276 -12.219 1.00 29.82 69 GLY A C 1
ATOM 1098 O O . GLY A 1 76 ? 28.119 12.270 -12.590 1.00 29.28 69 GLY A O 1
ATOM 1102 N N . MET A 1 77 ? 26.261 13.218 -11.810 1.00 34.66 70 MET A N 1
ATOM 1103 C CA . MET A 1 77 ? 25.570 11.944 -11.715 1.00 38.81 70 M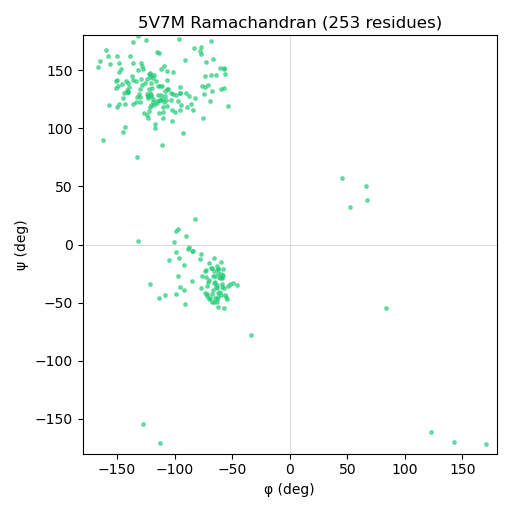ET A CA 1
ATOM 1104 C C . MET A 1 77 ? 24.294 11.943 -12.535 1.00 36.21 70 MET A C 1
ATOM 1105 O O . MET A 1 77 ? 23.581 12.943 -12.616 1.00 29.72 70 MET A O 1
ATOM 1119 N N . ASP A 1 78 ? 24.025 10.807 -13.151 1.00 40.57 71 ASP A N 1
ATOM 1120 C CA . ASP A 1 78 ? 22.737 10.581 -13.764 1.00 32.84 71 ASP A CA 1
ATOM 1121 C C . ASP A 1 78 ? 21.804 10.134 -12.653 1.00 33.29 71 ASP A C 1
ATOM 1122 O O . ASP A 1 78 ? 22.124 9.214 -11.901 1.00 38.69 71 ASP A O 1
ATOM 1131 N N . LEU A 1 79 ? 20.671 10.817 -12.507 1.00 39.01 72 LEU A N 1
ATOM 1132 C CA . LEU A 1 79 ? 19.814 10.520 -11.372 1.00 38.82 72 LEU A CA 1
ATOM 1133 C C . LEU A 1 79 ? 19.022 9.241 -11.558 1.00 36.41 72 LEU A C 1
ATOM 1134 O O . LEU A 1 79 ? 18.645 8.605 -10.566 1.00 42.76 72 LEU A O 1
ATOM 1150 N N . THR A 1 80 ? 18.736 8.845 -12.796 1.00 33.52 73 THR A N 1
ATOM 1151 C CA . THR A 1 80 ? 18.063 7.571 -12.981 1.00 47.46 73 THR A CA 1
ATOM 1152 C C . THR A 1 80 ? 18.987 6.433 -12.561 1.00 44.39 73 THR A C 1
ATOM 1153 O O . THR A 1 80 ? 18.559 5.502 -11.867 1.00 39.52 73 THR A O 1
ATOM 1164 N N . SER A 1 81 ? 20.280 6.548 -12.879 1.00 39.51 74 SER A N 1
ATOM 1165 C CA . SER A 1 81 ? 21.261 5.563 -12.414 1.00 43.34 74 SER A CA 1
ATOM 1166 C C . SER A 1 81 ? 21.431 5.639 -10.901 1.00 45.98 74 SER A C 1
ATOM 1167 O O . SER A 1 81 ? 21.376 4.619 -10.197 1.00 45.15 74 SER A O 1
ATOM 1175 N N . LEU A 1 82 ? 21.635 6.849 -10.380 1.00 45.31 75 LEU A N 1
ATOM 1176 C CA . LEU A 1 82 ? 21.858 6.993 -8.952 1.00 47.58 75 LEU A CA 1
ATOM 1177 C C . LEU A 1 82 ? 20.688 6.445 -8.147 1.00 43.68 75 LEU A C 1
ATOM 1178 O O . LEU A 1 82 ? 20.886 5.981 -7.025 1.00 47.41 75 LEU A O 1
ATOM 1194 N N . SER A 1 83 ? 19.466 6.462 -8.703 1.00 49.89 76 SER A N 1
ATOM 1195 C CA . SER A 1 83 ? 18.292 6.038 -7.943 1.00 45.09 76 SER A CA 1
ATOM 1196 C C . SER A 1 83 ? 17.957 4.565 -8.116 1.00 50.15 76 SER A C 1
ATOM 1197 O O . SER A 1 83 ? 17.206 4.025 -7.297 1.00 58.93 76 SER A O 1
ATOM 1205 N N . LYS A 1 84 ? 18.466 3.892 -9.154 1.00 49.55 77 LYS A N 1
ATOM 1206 C CA . LYS A 1 84 ? 18.477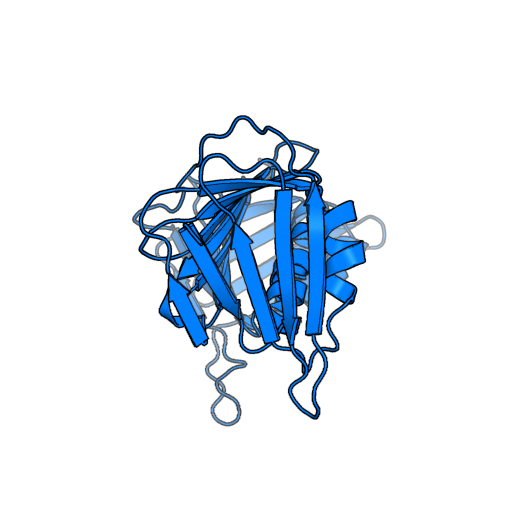 2.429 -9.103 1.00 49.04 77 LYS A CA 1
ATOM 1207 C C . LYS A 1 84 ? 19.368 1.957 -7.965 1.00 50.50 77 LYS A C 1
ATOM 1208 O O . LYS A 1 84 ? 19.059 0.977 -7.273 1.00 49.77 77 LYS A O 1
ATOM 1227 N N . ILE A 1 85 ? 20.473 2.670 -7.745 1.00 50.13 78 ILE A N 1
ATOM 1228 C CA . ILE A 1 85 ? 21.425 2.302 -6.707 1.00 54.86 78 ILE A CA 1
ATOM 1229 C C . ILE A 1 85 ? 21.011 2.870 -5.355 1.00 59.68 78 ILE A C 1
ATOM 1230 O O . ILE A 1 85 ? 21.296 2.265 -4.320 1.00 57.39 78 ILE A O 1
ATOM 1246 N N . LEU A 1 86 ? 20.345 4.030 -5.319 1.00 55.62 79 LEU A N 1
ATOM 1247 C CA . LEU A 1 86 ? 20.006 4.614 -4.024 1.00 53.26 79 LEU A CA 1
ATOM 1248 C C . LEU A 1 86 ? 18.891 3.860 -3.308 1.00 54.56 79 LEU A C 1
ATOM 1249 O O . LEU A 1 86 ? 18.795 3.948 -2.075 1.00 57.65 79 LEU A O 1
ATOM 1265 N N . ARG A 1 87 ? 18.071 3.101 -4.032 1.00 50.89 80 ARG A N 1
ATOM 1266 C CA . ARG A 1 87 ? 17.174 2.159 -3.384 1.00 49.79 80 ARG A CA 1
ATOM 1267 C C . ARG A 1 87 ? 17.886 0.832 -3.041 1.00 58.43 80 ARG A C 1
ATOM 1268 O O . ARG A 1 87 ? 17.214 -0.201 -2.890 1.00 56.85 80 ARG A O 1
ATOM 1289 N N . CYS A 1 88 ? 19.231 0.837 -2.933 1.00 58.55 81 CYS A N 1
ATOM 1290 C CA . CYS A 1 88 ? 20.002 -0.340 -2.521 1.00 56.78 81 CYS A CA 1
ATOM 1291 C C . CYS A 1 88 ? 20.332 -0.355 -1.035 1.00 51.50 81 CYS A C 1
ATOM 1292 O O . CYS A 1 88 ? 20.785 -1.388 -0.525 1.00 52.69 81 CYS A O 1
ATOM 1300 N N . GLY A 1 89 ? 20.122 0.749 -0.333 1.00 51.41 82 GLY A N 1
ATOM 1301 C CA . GLY A 1 89 ? 20.223 0.731 1.108 1.00 57.23 82 GLY A CA 1
ATOM 1302 C C . GLY A 1 89 ? 19.080 -0.079 1.679 1.00 60.22 82 GLY A C 1
ATOM 1303 O O . GLY A 1 89 ? 18.191 -0.552 0.971 1.00 70.88 82 GLY A O 1
ATOM 1307 N N . ASN A 1 90 ? 19.104 -0.257 2.992 1.00 56.53 83 ASN A N 1
ATOM 1308 C CA . ASN A 1 90 ? 17.985 -0.902 3.658 1.00 54.04 83 ASN A CA 1
ATOM 1309 C C . ASN A 1 90 ? 17.068 0.112 4.323 1.00 59.22 83 ASN A C 1
ATOM 1310 O O . ASN A 1 90 ? 16.056 -0.285 4.920 1.00 58.78 83 ASN A O 1
ATOM 1321 N N . ASN A 1 91 ? 17.371 1.409 4.181 1.00 53.17 84 ASN A N 1
ATOM 1322 C CA . ASN A 1 91 ? 16.761 2.455 4.991 1.00 53.92 84 ASN A CA 1
ATOM 1323 C C . ASN A 1 91 ? 17.549 2.528 6.291 1.00 52.66 84 ASN A C 1
ATOM 1324 O O . ASN A 1 91 ? 18.079 3.597 6.640 1.00 54.04 84 ASN A O 1
ATOM 1335 N N . THR A 1 92 ? 17.667 1.380 6.985 1.00 40.73 85 THR A N 1
ATOM 1336 C CA . THR A 1 92 ? 18.492 1.312 8.181 1.00 39.38 85 THR A CA 1
ATOM 1337 C C . THR A 1 92 ? 19.985 1.441 7.892 1.00 29.73 85 THR A C 1
ATOM 1338 O O . THR A 1 92 ? 20.740 1.737 8.828 1.00 28.71 85 THR A O 1
ATOM 1349 N N . ASP A 1 93 ? 20.438 1.199 6.656 1.00 25.60 86 ASP A N 1
ATOM 1350 C CA . ASP A 1 93 ? 21.863 1.300 6.348 1.00 21.22 86 ASP A CA 1
ATOM 1351 C C . ASP A 1 93 ? 22.362 2.731 6.516 1.00 19.94 86 ASP A C 1
ATOM 1352 O O . ASP A 1 93 ? 21.663 3.696 6.208 1.00 20.13 86 ASP A O 1
ATOM 1361 N N . THR A 1 94 ? 23.600 2.860 6.947 1.00 17.93 87 THR A N 1
ATOM 1362 C CA . THR A 1 94 ? 24.335 4.085 6.693 1.00 19.87 87 THR A CA 1
ATOM 1363 C C . THR A 1 94 ? 24.810 4.106 5.232 1.00 20.26 87 THR A C 1
ATOM 1364 O O . THR A 1 94 ? 24.819 3.086 4.534 1.00 22.54 87 THR A O 1
ATOM 1375 N N . LEU A 1 95 ? 25.204 5.282 4.770 1.00 20.87 88 LEU A N 1
ATOM 1376 C CA . LEU A 1 95 ? 25.661 5.468 3.401 1.00 19.03 88 LEU A CA 1
ATOM 1377 C C . LEU A 1 95 ? 26.793 6.471 3.421 1.00 19.33 88 LEU A C 1
ATOM 1378 O O . LEU A 1 95 ? 26.610 7.601 3.880 1.00 22.60 88 LEU A O 1
ATOM 1394 N N . THR A 1 96 ? 27.967 6.066 2.942 1.00 21.50 89 THR A N 1
ATOM 1395 C CA . THR A 1 96 ? 29.095 6.977 2.798 1.00 16.32 89 THR A CA 1
ATOM 1396 C C . THR A 1 96 ? 29.359 7.176 1.318 1.00 21.49 89 THR A C 1
ATOM 1397 O O . THR A 1 96 ? 29.467 6.208 0.554 1.00 16.90 89 THR A O 1
ATOM 1408 N N . LEU A 1 97 ? 29.430 8.429 0.910 1.00 18.78 90 LEU A N 1
ATOM 1409 C CA . LEU A 1 97 ? 29.850 8.758 -0.434 1.00 18.41 90 LEU A CA 1
ATOM 1410 C C . LEU A 1 97 ? 31.351 8.913 -0.348 1.00 18.69 90 LEU A C 1
ATOM 1411 O O . LEU A 1 97 ? 31.835 9.611 0.546 1.00 19.88 90 LEU A O 1
ATOM 1427 N N . ILE A 1 98 ? 32.077 8.250 -1.246 1.00 21.26 91 ILE A N 1
ATOM 1428 C CA . ILE A 1 98 ? 33.538 8.218 -1.228 1.00 21.99 91 ILE A CA 1
ATOM 1429 C C . ILE A 1 98 ? 34.036 8.570 -2.625 1.00 23.75 91 ILE A C 1
ATOM 1430 O O . ILE A 1 98 ? 33.538 8.041 -3.621 1.00 22.46 91 ILE A O 1
ATOM 1446 N N . ALA A 1 99 ? 35.022 9.449 -2.709 1.00 26.86 92 ALA A N 1
ATOM 1447 C CA . ALA A 1 99 ? 35.594 9.744 -4.016 1.00 29.20 92 ALA A CA 1
ATOM 1448 C C . ALA A 1 99 ? 36.999 10.307 -3.842 1.00 35.05 92 ALA A C 1
ATOM 1449 O O . ALA A 1 99 ? 37.380 10.746 -2.755 1.00 29.51 92 ALA A O 1
ATOM 1456 N N . ASP A 1 100 ? 37.772 10.277 -4.928 1.00 40.04 93 ASP A N 1
ATOM 1457 C CA . ASP A 1 100 ? 39.113 10.856 -4.939 1.00 48.24 93 ASP A CA 1
ATOM 1458 C C . ASP A 1 100 ? 39.142 12.058 -5.864 1.00 46.15 93 ASP A C 1
ATOM 1459 O O . ASP A 1 100 ? 38.100 12.524 -6.352 1.00 39.65 93 ASP A O 1
ATOM 1468 N N . ASN A 1 101 ? 40.345 12.558 -6.118 1.00 45.47 94 ASN A N 1
ATOM 1469 C CA . ASN A 1 101 ? 40.466 13.808 -6.847 1.00 49.68 94 ASN A CA 1
ATOM 1470 C C . ASN A 1 101 ? 40.085 13.584 -8.304 1.00 49.11 94 ASN A C 1
ATOM 1471 O O . ASN A 1 101 ? 40.468 12.583 -8.917 1.00 44.83 94 ASN A O 1
ATOM 1482 N N . THR A 1 102 ? 39.319 14.523 -8.850 1.00 43.98 95 THR A N 1
ATOM 1483 C CA . THR A 1 102 ? 38.886 14.471 -10.241 1.00 49.74 95 THR A CA 1
ATOM 1484 C C . THR A 1 102 ? 38.395 13.059 -10.562 1.00 45.24 95 THR A C 1
ATOM 1485 O O . THR A 1 102 ? 38.905 12.401 -11.483 1.00 44.36 95 THR A O 1
ATOM 1496 N N . PRO A 1 103 ? 37.411 12.557 -9.820 1.00 45.17 96 PRO A N 1
ATOM 1497 C CA . PRO A 1 103 ? 37.027 11.145 -9.927 1.00 37.39 96 PRO A CA 1
ATOM 1498 C C . PRO A 1 103 ? 36.288 10.875 -11.224 1.00 30.33 96 PRO A C 1
ATOM 1499 O O . PRO A 1 103 ? 35.665 11.755 -11.818 1.00 30.60 96 PRO A O 1
ATOM 1510 N N . ASP A 1 104 ? 36.328 9.615 -11.637 1.00 27.67 97 ASP A N 1
ATOM 1511 C CA . ASP A 1 104 ? 35.477 9.153 -12.723 1.00 29.38 97 ASP A CA 1
ATOM 1512 C C . ASP A 1 104 ? 34.318 8.308 -12.237 1.00 26.18 97 ASP A C 1
ATOM 1513 O O . ASP A 1 104 ? 33.375 8.057 -13.006 1.00 26.75 97 ASP A O 1
ATOM 1522 N N . SER A 1 105 ? 34.371 7.864 -10.981 1.00 25.46 98 SER A N 1
ATOM 1523 C CA . SER A 1 105 ? 33.279 7.138 -10.351 1.00 25.16 98 SER A CA 1
ATOM 1524 C C . SER A 1 105 ? 33.066 7.662 -8.934 1.00 23.74 98 SER A C 1
ATOM 1525 O O . SER A 1 105 ? 33.994 8.156 -8.283 1.00 22.93 98 SER A O 1
ATOM 1533 N N . ILE A 1 106 ? 31.858 7.478 -8.427 1.00 23.86 99 ILE A N 1
ATOM 1534 C CA . ILE A 1 106 ? 31.563 7.752 -7.029 1.00 20.93 99 ILE A CA 1
ATOM 1535 C C . ILE A 1 106 ? 31.274 6.417 -6.362 1.00 27.10 99 ILE A C 1
ATOM 1536 O O . ILE A 1 106 ? 30.569 5.569 -6.924 1.00 26.04 99 ILE A O 1
ATOM 1552 N N . ILE A 1 107 ? 31.817 6.227 -5.172 1.00 20.68 100 ILE A N 1
ATOM 1553 C CA . ILE A 1 107 ? 31.597 5.005 -4.415 1.00 25.97 100 ILE A CA 1
ATOM 1554 C C . ILE A 1 107 ? 30.501 5.290 -3.403 1.00 22.13 100 ILE A C 1
ATOM 1555 O O . ILE A 1 107 ? 30.554 6.301 -2.696 1.00 19.84 100 ILE A O 1
ATOM 1571 N N . LEU A 1 108 ? 29.482 4.432 -3.377 1.00 20.70 101 LEU A N 1
ATOM 1572 C CA . LEU A 1 108 ? 28.413 4.492 -2.392 1.00 24.40 101 LEU A CA 1
ATOM 1573 C C . LEU A 1 108 ? 28.616 3.280 -1.507 1.00 22.75 101 LEU A C 1
ATOM 1574 O O . LEU A 1 108 ? 28.494 2.136 -1.962 1.00 20.03 101 LEU A O 1
ATOM 1590 N N . LEU A 1 109 ? 28.944 3.524 -0.260 1.00 19.07 102 LEU A N 1
ATOM 1591 C CA . LEU A 1 109 ? 29.211 2.461 0.676 1.00 15.67 102 LEU A CA 1
ATOM 1592 C C . LEU A 1 109 ? 28.103 2.383 1.699 1.00 15.10 102 LEU A C 1
ATOM 1593 O O . LEU A 1 109 ? 28.019 3.230 2.593 1.00 19.36 102 LEU A O 1
ATOM 1609 N N . PHE A 1 110 ? 27.293 1.341 1.601 1.00 16.63 103 PHE A N 1
ATOM 1610 C CA . PHE A 1 110 ? 26.203 1.075 2.534 1.00 17.86 103 PHE A CA 1
ATOM 1611 C C . PHE A 1 110 ? 26.699 0.109 3.599 1.00 24.15 103 PHE A C 1
ATOM 1612 O O . PHE A 1 110 ? 27.276 -0.938 3.270 1.00 19.48 103 PHE A O 1
ATOM 1629 N N . GLU A 1 111 ? 26.461 0.450 4.863 1.00 24.12 104 GLU A N 1
ATOM 1630 C CA . GLU A 1 111 ? 26.835 -0.402 5.979 1.00 19.75 104 GLU A CA 1
ATOM 1631 C C . GLU A 1 111 ? 25.600 -0.732 6.804 1.00 23.74 104 GLU A C 1
ATOM 1632 O O . GLU A 1 111 ? 24.793 0.149 7.146 1.00 23.29 104 GLU A O 1
ATOM 1644 N N . ASP A 1 112 ? 25.475 -2.001 7.138 1.00 25.77 105 ASP A N 1
ATOM 1645 C CA . ASP A 1 112 ? 24.314 -2.496 7.849 1.00 26.69 105 ASP A CA 1
ATOM 1646 C C . ASP A 1 112 ? 24.384 -2.045 9.302 1.00 28.50 105 ASP A C 1
ATOM 1647 O O . ASP A 1 112 ? 25.451 -2.124 9.930 1.00 27.83 105 ASP A O 1
ATOM 1656 N N . THR A 1 113 ? 23.255 -1.570 9.847 1.00 26.56 106 THR A N 1
ATOM 1657 C CA . THR A 1 113 ? 23.231 -1.152 11.247 1.00 27.47 106 THR A CA 1
ATOM 1658 C C . THR A 1 113 ? 22.661 -2.211 12.168 1.00 30.26 106 THR A C 1
ATOM 1659 O O . THR A 1 113 ? 22.381 -1.909 13.335 1.00 36.89 106 THR A O 1
ATOM 1670 N N . LYS A 1 114 ? 22.477 -3.432 11.679 1.00 31.89 107 LYS A N 1
ATOM 1671 C CA . LYS A 1 114 ? 22.062 -4.577 12.486 1.00 33.69 107 LYS A CA 1
ATOM 1672 C C . LYS A 1 114 ? 23.162 -5.628 12.576 1.00 44.77 107 LYS A C 1
ATOM 1673 O O . LYS A 1 114 ? 23.485 -6.108 13.675 1.00 47.40 107 LYS A O 1
ATOM 1692 N N . LYS A 1 115 ? 23.785 -5.964 11.449 1.00 30.68 108 LYS A N 1
ATOM 1693 C CA . LYS A 1 115 ? 24.797 -7.017 11.403 1.00 39.21 108 LYS A CA 1
ATOM 1694 C C . LYS A 1 115 ? 26.095 -6.550 10.754 1.00 36.02 108 LYS A C 1
ATOM 1695 O O . LYS A 1 115 ? 26.438 -5.364 10.737 1.00 44.41 108 LYS A O 1
ATOM 1714 N N . ASP A 1 116 ? 26.819 -7.509 10.201 1.00 29.55 109 ASP A N 1
ATOM 1715 C CA . ASP A 1 116 ? 28.132 -7.336 9.623 1.00 33.59 109 ASP A CA 1
ATOM 1716 C C . ASP A 1 116 ? 27.975 -7.519 8.116 1.00 37.13 109 ASP A C 1
ATOM 1717 O O . ASP A 1 116 ? 28.113 -8.634 7.594 1.00 34.88 109 ASP A O 1
ATOM 1726 N N . ARG A 1 117 ? 27.617 -6.435 7.431 1.00 24.78 110 ARG A N 1
ATOM 1727 C CA . ARG A 1 117 ? 27.460 -6.455 5.984 1.00 23.29 110 ARG A CA 1
ATOM 1728 C C . ARG A 1 117 ? 27.823 -5.070 5.439 1.00 26.99 110 ARG A C 1
ATOM 1729 O O . ARG A 1 117 ? 27.456 -4.036 6.010 1.00 27.39 110 ARG A O 1
ATOM 1750 N N . ILE A 1 118 ? 28.568 -5.068 4.350 1.00 23.52 111 ILE A N 1
ATOM 1751 C CA . ILE A 1 118 ? 28.896 -3.868 3.601 1.00 24.00 111 ILE A CA 1
ATOM 1752 C C . ILE A 1 118 ? 28.496 -4.094 2.161 1.00 20.85 111 ILE A C 1
ATOM 1753 O O . ILE A 1 118 ? 28.728 -5.176 1.614 1.00 21.28 111 ILE A O 1
ATOM 1769 N N . ALA A 1 119 ? 27.912 -3.072 1.533 1.00 20.93 112 ALA A N 1
ATOM 1770 C CA . ALA A 1 119 ? 27.631 -3.103 0.106 1.00 14.51 112 ALA A CA 1
ATOM 1771 C C . ALA A 1 119 ? 28.287 -1.893 -0.532 1.00 21.92 112 ALA A C 1
ATOM 1772 O O . ALA A 1 119 ? 27.869 -0.756 -0.282 1.00 22.16 112 ALA A O 1
ATOM 1779 N N . GLU A 1 120 ? 29.324 -2.136 -1.342 1.00 20.50 113 GLU A N 1
ATOM 1780 C CA . GLU A 1 120 ? 30.059 -1.072 -2.018 1.00 22.56 113 GLU A CA 1
ATOM 1781 C C . GLU A 1 120 ? 29.620 -0.997 -3.481 1.00 22.19 113 GLU A C 1
ATOM 1782 O O . GLU A 1 120 ? 29.845 -1.936 -4.256 1.00 19.53 113 GLU A O 1
ATOM 1794 N N . TYR A 1 121 ? 29.013 0.128 -3.858 1.00 18.86 114 TYR A N 1
ATOM 1795 C CA . TYR A 1 121 ? 28.674 0.409 -5.246 1.00 20.02 114 TYR A CA 1
ATOM 1796 C C . TYR A 1 121 ? 29.620 1.459 -5.795 1.00 26.83 114 TYR A C 1
ATOM 1797 O O . TYR A 1 121 ? 30.036 2.381 -5.090 1.00 25.80 114 TYR A O 1
ATOM 1815 N N . SER A 1 122 ? 30.005 1.279 -7.043 1.00 26.92 115 SER A N 1
ATOM 1816 C CA . SER A 1 122 ? 30.784 2.277 -7.752 1.00 26.61 115 SER A CA 1
ATOM 1817 C C . SER A 1 122 ? 29.934 2.718 -8.921 1.00 32.13 115 SER A C 1
ATOM 1818 O O . SER A 1 122 ? 29.539 1.882 -9.737 1.00 33.90 115 SER A O 1
ATOM 1826 N N . LEU A 1 123 ? 29.616 4.008 -8.969 1.00 25.99 116 LEU A N 1
ATOM 1827 C CA . LEU A 1 123 ? 28.762 4.581 -9.997 1.00 25.31 116 LEU A CA 1
ATOM 1828 C C . LEU A 1 123 ? 29.602 5.429 -10.947 1.00 27.70 116 LEU A C 1
ATOM 1829 O O . LEU A 1 123 ? 30.333 6.323 -10.506 1.00 18.37 116 LEU A O 1
ATOM 1845 N N . LYS A 1 124 ? 29.475 5.173 -12.246 1.00 26.99 117 LYS A N 1
ATOM 1846 C CA . LYS A 1 124 ? 30.202 5.960 -13.235 1.00 29.92 117 LYS A CA 1
ATOM 1847 C C . LYS A 1 124 ? 29.676 7.385 -13.254 1.00 23.00 117 LYS A C 1
ATOM 1848 O O . LYS A 1 124 ? 28.469 7.602 -13.332 1.00 25.32 117 LYS A O 1
ATOM 1867 N N . LEU A 1 125 ? 30.573 8.348 -13.213 1.00 16.83 118 LEU A N 1
ATOM 1868 C CA . LEU A 1 125 ? 30.183 9.745 -13.254 1.00 21.18 118 LEU A CA 1
ATOM 1869 C C . LEU A 1 125 ? 30.140 10.258 -14.679 1.00 30.29 118 LEU A C 1
ATOM 1870 O O . LEU A 1 125 ? 30.774 9.715 -15.586 1.00 25.24 118 LEU A O 1
ATOM 1886 N N . MET A 1 126 ? 29.389 11.334 -14.857 1.00 31.21 119 MET A N 1
ATOM 1887 C CA . MET A 1 126 ? 29.322 12.064 -16.112 1.00 34.31 119 MET A CA 1
ATOM 1888 C C . MET A 1 126 ? 29.964 13.432 -15.953 1.00 38.42 119 MET A C 1
ATOM 1889 O O . MET A 1 126 ? 29.986 13.998 -14.857 1.00 31.67 119 MET A O 1
ATOM 1903 N N . ASP A 1 127 ? 30.507 13.944 -17.060 1.00 41.84 120 ASP A N 1
ATOM 1904 C CA . ASP A 1 127 ? 31.110 15.275 -17.097 1.00 45.55 120 ASP A CA 1
ATOM 1905 C C . ASP A 1 127 ? 30.021 16.299 -17.371 1.00 41.86 120 ASP A C 1
ATOM 1906 O O . ASP A 1 127 ? 29.366 16.243 -18.414 1.00 48.96 120 ASP A O 1
ATOM 1915 N N . ILE A 1 128 ? 29.853 17.246 -16.454 1.00 46.03 121 ILE A N 1
ATOM 1916 C CA . ILE A 1 128 ? 28.783 18.227 -16.527 1.00 48.04 121 ILE A CA 1
ATOM 1917 C C . ILE A 1 128 ? 29.375 19.607 -16.304 1.00 46.86 121 ILE A C 1
ATOM 1918 O O . ILE A 1 128 ? 30.325 19.773 -15.535 1.00 50.84 121 ILE A O 1
ATOM 1934 N N . ASP A 1 129 ? 28.743 20.608 -16.924 1.00 62.71 122 ASP A N 1
ATOM 1935 C CA . ASP A 1 129 ? 29.365 21.904 -17.234 1.00 67.13 122 ASP A CA 1
ATOM 1936 C C . ASP A 1 129 ? 30.405 22.352 -16.167 1.00 61.53 122 ASP A C 1
ATOM 1937 O O . ASP A 1 129 ? 31.599 22.170 -16.458 1.00 67.58 122 ASP A O 1
ATOM 1946 N N . ALA A 1 130 ? 30.083 22.883 -14.969 1.00 55.81 123 ALA A N 1
ATOM 1947 C CA . ALA A 1 130 ? 28.763 23.217 -14.403 1.00 60.97 123 ALA A CA 1
ATOM 1948 C C . ALA A 1 130 ? 28.920 24.396 -13.456 1.00 53.20 123 ALA A C 1
ATOM 1949 O O . ALA A 1 130 ? 29.641 24.304 -12.447 1.00 60.61 123 ALA A O 1
ATOM 1956 N N . ASP A 1 131 ? 28.267 25.498 -13.771 1.00 46.51 124 ASP A N 1
ATOM 1957 C CA . ASP A 1 131 ? 28.334 26.659 -12.900 1.00 58.55 124 ASP A CA 1
ATOM 1958 C C . ASP A 1 131 ? 27.006 26.809 -12.171 1.00 54.41 124 ASP A C 1
ATOM 1959 O O . ASP A 1 131 ? 25.949 26.421 -12.681 1.00 51.86 124 ASP A O 1
ATOM 1968 N N . PHE A 1 132 ? 27.082 27.355 -10.957 1.00 46.09 125 PHE A N 1
ATOM 1969 C CA . PHE A 1 132 ? 26.003 27.295 -9.989 1.00 40.91 125 PHE A CA 1
ATOM 1970 C C . PHE A 1 132 ? 25.487 28.690 -9.647 1.00 39.52 125 PHE A C 1
ATOM 1971 O O . PHE A 1 132 ? 26.248 29.656 -9.589 1.00 39.01 125 PHE A O 1
ATOM 1988 N N . ALA A 1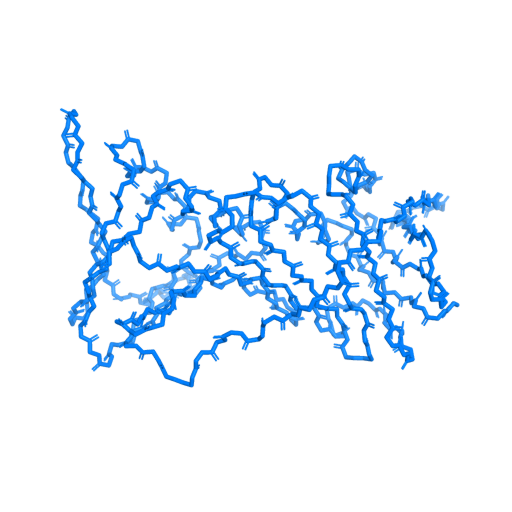 133 ? 24.183 28.787 -9.395 1.00 38.26 126 ALA A N 1
ATOM 1989 C CA . ALA A 1 133 ? 23.544 30.050 -9.021 1.00 39.66 126 ALA A CA 1
ATOM 1990 C C . ALA A 1 133 ? 23.188 30.020 -7.541 1.00 40.40 126 ALA A C 1
ATOM 1991 O O . ALA A 1 133 ? 22.401 29.166 -7.115 1.00 45.55 126 ALA A O 1
ATOM 1998 N N . LYS A 1 134 ? 23.748 30.932 -6.754 1.00 32.31 127 LYS A N 1
ATOM 1999 C CA . LYS A 1 134 ? 23.228 31.122 -5.394 1.00 39.94 127 LYS A CA 1
ATOM 2000 C C . LYS A 1 134 ? 22.182 32.238 -5.459 1.00 35.70 127 LYS A C 1
ATOM 2001 O O . LYS A 1 134 ? 22.505 33.426 -5.425 1.00 37.88 127 LYS A O 1
ATOM 2020 N N . ALA A 1 135 ? 20.910 31.862 -5.566 1.00 38.37 128 ALA A N 1
ATOM 2021 C CA . ALA A 1 135 ? 19.923 32.756 -6.165 1.00 39.77 128 ALA A CA 1
ATOM 2022 C C . ALA A 1 135 ? 19.067 33.556 -5.175 1.00 36.38 128 ALA A C 1
ATOM 2023 O O . ALA A 1 135 ? 18.303 34.425 -5.618 1.00 36.26 128 ALA A O 1
ATOM 2030 N N . GLU A 1 136 ? 19.149 33.319 -3.869 1.00 34.06 129 GLU A N 1
ATOM 2031 C CA . GLU A 1 136 ? 18.163 33.932 -2.975 1.00 40.39 129 GLU A CA 1
ATOM 2032 C C . GLU A 1 136 ? 18.459 35.411 -2.745 1.00 39.12 129 GLU A C 1
ATOM 2033 O O . GLU A 1 136 ? 19.610 35.811 -2.544 1.00 41.78 129 GLU A O 1
ATOM 2045 N N . GLU A 1 137 ? 17.395 36.221 -2.788 1.00 37.49 130 GLU A N 1
ATOM 2046 C CA . GLU A 1 137 ? 17.459 37.673 -2.684 1.00 34.62 130 GLU A CA 1
ATOM 2047 C C . GLU A 1 137 ? 17.657 38.111 -1.239 1.00 36.56 130 GLU A C 1
ATOM 2048 O O . GLU A 1 137 ? 17.476 37.344 -0.295 1.00 33.64 130 GLU A O 1
ATOM 2060 N N . LEU A 1 138 ? 18.009 39.382 -1.067 1.00 36.30 131 LEU A N 1
ATOM 2061 C CA . LEU A 1 138 ? 18.150 39.905 0.288 1.00 40.43 131 LEU A CA 1
ATOM 2062 C C . LEU A 1 138 ? 16.792 40.074 0.973 1.00 38.62 131 LEU A C 1
ATOM 2063 O O . LEU A 1 138 ? 16.649 39.736 2.153 1.00 43.91 131 LEU A O 1
ATOM 2079 N N . GLN A 1 139 ? 15.783 40.591 0.259 1.00 43.53 132 GLN A N 1
ATOM 2080 C CA . GLN A 1 139 ? 14.438 40.762 0.806 1.00 32.87 132 GLN A CA 1
ATOM 2081 C C . GLN A 1 139 ? 13.430 40.319 -0.250 1.00 23.87 132 GLN A C 1
ATOM 2082 O O . GLN A 1 139 ? 13.665 40.495 -1.450 1.00 30.21 132 GLN A O 1
ATOM 2096 N N . TYR A 1 140 ? 12.323 39.721 0.195 1.00 21.76 133 TYR A N 1
ATOM 2097 C CA . TYR A 1 140 ? 11.181 39.354 -0.661 1.00 17.36 133 TYR A CA 1
ATOM 2098 C C . TYR A 1 140 ? 9.950 40.154 -0.242 1.00 16.84 133 TYR A C 1
ATOM 2099 O O . TYR A 1 140 ? 9.905 40.717 0.849 1.00 21.35 133 TYR A O 1
ATOM 2117 N N . ASP A 1 141 ? 8.908 40.160 -1.087 1.00 20.49 134 ASP A N 1
ATOM 2118 C CA . ASP A 1 141 ? 7.683 40.888 -0.726 1.00 17.29 134 ASP A CA 1
ATOM 2119 C C . ASP A 1 141 ? 6.929 40.171 0.376 1.00 22.46 134 ASP A C 1
ATOM 2120 O O . ASP A 1 141 ? 6.298 40.812 1.227 1.00 18.05 134 ASP A O 1
ATOM 2129 N N . SER A 1 142 ? 6.945 38.836 0.359 1.00 21.82 135 SER A N 1
ATOM 2130 C CA . SER A 1 142 ? 6.185 38.060 1.327 1.00 19.11 135 SER A CA 1
ATOM 2131 C C . SER A 1 142 ? 6.890 36.750 1.555 1.00 20.22 135 SER A C 1
ATOM 2132 O O . SER A 1 142 ? 7.426 36.160 0.616 1.00 18.41 135 SER A O 1
ATOM 2140 N N . THR A 1 143 ? 6.895 36.336 2.815 1.00 14.57 136 THR A N 1
ATOM 2141 C CA . THR A 1 143 ? 7.472 35.084 3.270 1.00 20.35 136 THR A CA 1
ATOM 2142 C C . THR A 1 143 ? 6.420 34.344 4.087 1.00 21.14 136 THR A C 1
ATOM 2143 O O . THR A 1 143 ? 5.698 34.941 4.893 1.00 18.97 136 THR A O 1
ATOM 2154 N N . LEU A 1 144 ? 6.321 33.050 3.855 1.00 18.01 137 LEU A N 1
ATOM 2155 C CA . LEU A 1 144 ? 5.343 32.238 4.552 1.00 19.38 137 LEU A CA 1
ATOM 2156 C C . LEU A 1 144 ? 5.889 30.825 4.690 1.00 20.10 137 LEU A C 1
ATOM 2157 O O . LEU A 1 144 ? 6.852 30.449 4.032 1.00 20.89 137 LEU A O 1
ATOM 2173 N N . SER A 1 145 ? 5.302 30.067 5.604 1.00 14.50 138 SER A N 1
ATOM 2174 C CA . SER A 1 145 ? 5.661 28.678 5.765 1.00 16.21 138 SER A CA 1
ATOM 2175 C C . SER A 1 145 ? 4.397 27.935 6.186 1.00 18.29 138 SER A C 1
ATOM 2176 O O . SER A 1 145 ? 3.504 28.508 6.800 1.00 15.58 138 SER A O 1
ATOM 2184 N N . LEU A 1 146 ? 4.320 26.660 5.825 1.00 16.09 139 LEU A N 1
ATOM 2185 C CA . LEU A 1 146 ? 3.150 25.845 6.110 1.00 18.58 139 LEU A CA 1
ATOM 2186 C C . LEU A 1 146 ? 3.578 24.393 6.032 1.00 18.13 139 LEU A C 1
ATOM 2187 O O . LEU A 1 146 ? 4.682 24.094 5.576 1.00 16.25 139 LEU A O 1
ATOM 2203 N N . PRO A 1 147 ? 2.740 23.473 6.497 1.00 19.39 140 PRO A N 1
ATOM 2204 C CA . PRO A 1 147 ? 3.054 22.054 6.334 1.00 19.36 140 PRO A CA 1
ATOM 2205 C C . PRO A 1 147 ? 3.191 21.713 4.862 1.00 16.83 140 PRO A C 1
ATOM 2206 O O . PRO A 1 147 ? 2.362 22.079 4.046 1.00 16.60 140 PRO A O 1
ATOM 2217 N N . SER A 1 148 ? 4.248 20.982 4.533 1.00 17.69 141 SER A N 1
ATOM 2218 C CA . SER A 1 148 ? 4.441 20.548 3.156 1.00 17.07 141 SER A CA 1
ATOM 2219 C C . SER A 1 148 ? 3.337 19.584 2.691 1.00 21.94 141 SER A C 1
ATOM 2220 O O . SER A 1 148 ? 3.022 19.517 1.495 1.00 17.92 141 SER A O 1
ATOM 2228 N N . SER A 1 149 ? 2.718 18.839 3.602 1.00 20.08 142 SER A N 1
ATOM 2229 C CA . SER A 1 149 ? 1.617 17.988 3.154 1.00 19.15 142 SER A CA 1
ATOM 2230 C C . SER A 1 149 ? 0.405 18.813 2.786 1.00 19.27 142 SER A C 1
ATOM 2231 O O . SER A 1 149 ? -0.314 18.460 1.845 1.00 18.71 142 SER A O 1
ATOM 2239 N N . GLU A 1 150 ? 0.200 19.943 3.474 1.00 20.28 143 GLU A N 1
ATOM 2240 C CA . GLU A 1 150 ? -0.893 20.848 3.124 1.00 17.49 143 GLU A CA 1
ATOM 2241 C C . GLU A 1 150 ? -0.624 21.533 1.779 1.00 16.52 143 GLU A C 1
ATOM 2242 O O . GLU A 1 150 ? -1.483 21.558 0.896 1.00 18.79 143 GLU A O 1
ATOM 2254 N N . PHE A 1 151 ? 0.591 22.037 1.590 1.00 18.05 144 PHE A N 1
ATOM 2255 C CA . PHE A 1 151 ? 0.997 22.587 0.308 1.00 18.74 144 PHE A CA 1
ATOM 2256 C C . PHE A 1 151 ? 0.841 21.562 -0.819 1.00 17.51 144 PHE A C 1
ATOM 2257 O O . PHE A 1 151 ? 0.360 21.899 -1.904 1.00 17.93 144 PHE A O 1
ATOM 2274 N N . SER A 1 152 ? 1.245 20.309 -0.583 1.00 17.97 145 SER A N 1
ATOM 2275 C CA . SER A 1 152 ? 1.147 19.286 -1.631 1.00 20.44 145 SER A CA 1
ATOM 2276 C C . SER A 1 152 ? -0.299 19.068 -2.023 1.00 19.34 145 SER A C 1
ATOM 2277 O O . SER A 1 152 ? -0.631 18.999 -3.212 1.00 17.59 145 SER A O 1
ATOM 2285 N N . LYS A 1 153 ? -1.171 18.964 -1.031 1.00 20.46 146 LYS A N 1
ATOM 2286 C CA . LYS A 1 153 ? -2.586 18.715 -1.299 1.00 22.20 146 LYS A CA 1
ATOM 2287 C C . LYS A 1 153 ? -3.207 19.859 -2.081 1.00 18.31 146 LYS A C 1
ATOM 2288 O O . LYS A 1 153 ? -3.955 19.634 -3.039 1.00 19.56 146 LYS A O 1
ATOM 2307 N N . ILE A 1 154 ? -2.946 21.103 -1.660 1.00 18.19 147 ILE A N 1
ATOM 2308 C CA . ILE A 1 154 ? -3.468 22.259 -2.393 1.00 19.39 147 ILE A CA 1
ATOM 2309 C C . ILE A 1 154 ? -3.032 22.205 -3.851 1.00 17.52 147 ILE A C 1
ATOM 2310 O O . ILE A 1 154 ? -3.821 22.485 -4.763 1.00 16.51 147 ILE A O 1
ATOM 2326 N N . VAL A 1 155 ? -1.755 21.899 -4.089 1.00 16.00 148 VAL A N 1
ATOM 2327 C CA . VAL A 1 155 ? -1.219 21.905 -5.442 1.00 13.12 148 VAL A CA 1
ATOM 2328 C C . VAL A 1 155 ? -1.799 20.756 -6.239 1.00 19.10 148 VAL A C 1
ATOM 2329 O O . VAL A 1 155 ? -2.232 20.935 -7.380 1.00 18.78 148 VAL A O 1
ATOM 2342 N N . ARG A 1 156 ? -1.815 19.557 -5.652 1.00 17.28 149 ARG A N 1
ATOM 2343 C CA . ARG A 1 156 ? -2.390 18.407 -6.345 1.00 17.82 149 ARG A CA 1
ATOM 2344 C C . ARG A 1 156 ? -3.849 18.670 -6.662 1.00 17.78 149 ARG A C 1
ATOM 2345 O O . ARG A 1 156 ? -4.294 18.440 -7.790 1.00 23.76 149 ARG A O 1
ATOM 2366 N N . ASP A 1 157 ? -4.590 19.228 -5.698 1.00 22.47 150 ASP A N 1
ATOM 2367 C CA . ASP A 1 157 ? -6.017 19.486 -5.901 1.00 23.69 150 ASP A CA 1
ATOM 2368 C C . ASP A 1 157 ? -6.253 20.468 -7.027 1.00 21.09 150 ASP A C 1
ATOM 2369 O O . ASP A 1 157 ? -7.044 20.196 -7.931 1.00 20.35 150 ASP A O 1
ATOM 2378 N N . LEU A 1 158 ? -5.602 21.648 -6.965 1.00 21.12 151 LEU A N 1
ATOM 2379 C CA . LEU A 1 158 ? -5.843 22.699 -7.959 1.00 21.57 151 LEU A CA 1
ATOM 2380 C C . LEU A 1 158 ? -5.227 22.361 -9.315 1.00 22.75 151 LEU A C 1
ATOM 2381 O O . LEU A 1 158 ? -5.727 22.806 -10.359 1.00 19.63 151 LEU A O 1
ATOM 2397 N N . SER A 1 159 ? -4.154 21.577 -9.340 1.00 18.04 152 SER A N 1
ATOM 2398 C CA . SER A 1 159 ? -3.601 21.220 -10.642 1.00 24.56 152 SER A CA 1
ATOM 2399 C C . SER A 1 159 ? -4.543 20.308 -11.430 1.00 27.25 152 SER A C 1
ATOM 2400 O O . SER A 1 159 ? -4.426 20.222 -12.654 1.00 25.72 152 SER A O 1
ATOM 2408 N N . GLN A 1 160 ? -5.480 19.641 -10.761 1.00 21.85 153 GLN A N 1
ATOM 2409 C CA . GLN A 1 160 ? -6.507 18.880 -11.472 1.00 24.61 153 GLN A CA 1
ATOM 2410 C C . GLN A 1 160 ? -7.373 19.781 -12.339 1.00 32.50 153 GLN A C 1
ATOM 2411 O O . GLN A 1 160 ? -7.970 19.302 -13.311 1.00 33.90 153 GLN A O 1
ATOM 2425 N N . LEU A 1 161 ? -7.466 21.069 -11.988 1.00 25.30 154 LEU A N 1
ATOM 2426 C CA . LEU A 1 161 ? -8.337 22.033 -12.640 1.00 22.28 154 LEU A CA 1
ATOM 2427 C C . LEU A 1 161 ? -7.637 22.835 -13.721 1.00 30.40 154 LEU A C 1
ATOM 2428 O O . LEU A 1 161 ? -8.260 23.163 -14.740 1.00 26.65 154 LEU A O 1
ATOM 2444 N N . SER A 1 162 ? -6.362 23.174 -13.514 1.00 20.19 155 SER A N 1
ATOM 2445 C CA . SER A 1 162 ? -5.692 24.169 -14.343 1.00 24.68 155 SER A CA 1
ATOM 2446 C C . SER A 1 162 ? -4.191 23.953 -14.314 1.00 20.52 155 SER A C 1
ATOM 2447 O O . SER A 1 162 ? -3.635 23.392 -13.369 1.00 19.70 155 SER A O 1
ATOM 2455 N N . ASP A 1 163 ? -3.545 24.412 -15.363 1.00 22.96 156 ASP A N 1
ATOM 2456 C CA . ASP A 1 163 ? -2.081 24.461 -15.395 1.00 23.75 156 ASP A CA 1
ATOM 2457 C C . ASP A 1 163 ? -1.524 25.752 -14.807 1.00 18.83 156 ASP A C 1
ATOM 2458 O O . ASP A 1 163 ? -0.302 25.915 -14.766 1.00 19.47 156 ASP A O 1
ATOM 2467 N N . SER A 1 164 ? -2.384 26.668 -14.385 1.00 15.61 157 SER A N 1
ATOM 2468 C CA . SER A 1 164 ? -1.982 27.943 -13.803 1.00 21.45 157 SER A CA 1
ATOM 2469 C C . SER A 1 164 ? -2.614 28.024 -12.426 1.00 20.89 157 SER A C 1
ATOM 2470 O O . SER A 1 164 ? -3.822 27.806 -12.283 1.00 21.50 157 SER A O 1
ATOM 2478 N N . ILE A 1 165 ? -1.799 28.292 -11.421 1.00 18.83 158 ILE A N 1
ATOM 2479 C CA . ILE A 1 165 ? -2.264 28.502 -10.061 1.00 14.56 158 ILE A CA 1
ATOM 2480 C C . ILE A 1 165 ? -1.799 29.893 -9.663 1.00 18.07 158 ILE A C 1
ATOM 2481 O O . ILE A 1 165 ? -0.592 30.178 -9.647 1.00 17.25 158 ILE A O 1
ATOM 2497 N N . ASN A 1 166 ? -2.753 30.759 -9.366 1.00 15.90 159 ASN A N 1
ATOM 2498 C CA . ASN A 1 166 ? -2.493 32.100 -8.880 1.00 17.01 159 ASN A CA 1
ATOM 2499 C C . ASN A 1 166 ? -2.355 32.114 -7.352 1.00 21.54 159 ASN A C 1
ATOM 2500 O O . ASN A 1 166 ? -3.217 31.597 -6.632 1.00 19.23 159 ASN A O 1
ATOM 2511 N N . ILE A 1 167 ? -1.254 32.690 -6.860 1.00 16.72 160 ILE A N 1
ATOM 2512 C CA . ILE A 1 167 ? -1.025 32.864 -5.435 1.00 14.29 160 ILE A CA 1
ATOM 2513 C C . ILE A 1 167 ? -1.201 34.347 -5.147 1.00 17.54 160 ILE A C 1
ATOM 2514 O O . ILE A 1 167 ? -0.552 35.187 -5.786 1.00 18.72 160 ILE A O 1
ATOM 2530 N N . MET A 1 168 ? -2.095 34.683 -4.223 1.00 16.79 161 MET A N 1
ATOM 2531 C CA . MET A 1 168 ? -2.263 36.056 -3.777 1.00 18.12 161 MET A CA 1
ATOM 2532 C C . MET A 1 168 ? -1.999 36.167 -2.279 1.00 17.42 161 MET A C 1
ATOM 2533 O O . MET A 1 168 ? -2.611 35.453 -1.458 1.00 20.90 161 MET A O 1
ATOM 2547 N N . ILE A 1 169 ? -1.141 37.110 -1.908 1.00 16.21 162 ILE A N 1
ATOM 2548 C CA . ILE A 1 169 ? -0.887 37.423 -0.501 1.00 14.68 162 ILE A CA 1
ATOM 2549 C C . ILE A 1 169 ? -1.488 38.794 -0.186 1.00 17.57 162 ILE A C 1
ATOM 2550 O O . ILE A 1 169 ? -1.124 39.793 -0.808 1.00 17.65 162 ILE A O 1
ATOM 2566 N N . THR A 1 170 ? -2.379 38.852 0.797 1.00 15.17 163 THR A N 1
ATOM 2567 C CA . THR A 1 170 ? -2.846 40.108 1.371 1.00 13.62 163 THR A CA 1
ATOM 2568 C C . THR A 1 170 ? -2.765 39.968 2.884 1.00 18.70 163 THR A C 1
ATOM 2569 O O . THR A 1 170 ? -2.333 38.935 3.395 1.00 21.93 163 THR A O 1
ATOM 2580 N N . LYS A 1 171 ? -3.139 41.023 3.611 1.00 17.75 164 LYS A N 1
ATOM 2581 C CA . LYS A 1 171 ? -2.956 41.052 5.064 1.00 23.62 164 LYS A CA 1
ATOM 2582 C C . LYS A 1 171 ? -3.580 39.822 5.693 1.00 20.17 164 LYS A C 1
ATOM 2583 O O . LYS A 1 171 ? -4.788 39.582 5.564 1.00 19.84 164 LYS A O 1
ATOM 2602 N N . GLU A 1 172 ? -2.741 39.042 6.341 1.00 20.59 165 GLU A N 1
ATOM 2603 C CA . GLU A 1 172 ? -3.159 37.836 7.043 1.00 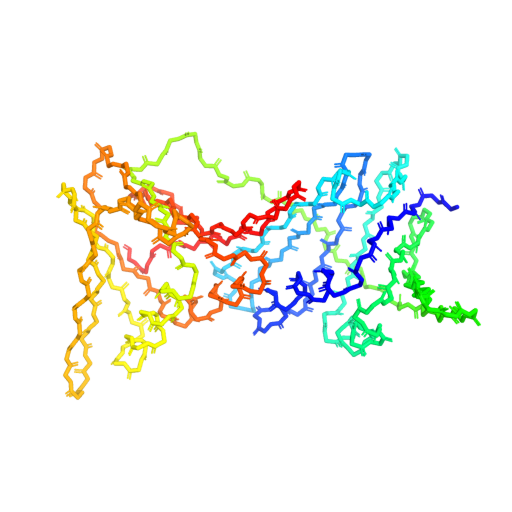23.16 165 GLU A CA 1
ATOM 2604 C C . GLU A 1 172 ? -3.981 36.892 6.157 1.00 19.51 165 GLU A C 1
ATOM 2605 O O . GLU A 1 172 ? -4.822 36.133 6.639 1.00 21.22 165 GLU A O 1
ATOM 2617 N N . THR A 1 173 ? -3.688 36.877 4.857 1.00 14.13 166 THR A N 1
ATOM 2618 C CA . THR A 1 173 ? -4.415 36.033 3.906 1.00 17.57 166 THR A CA 1
ATOM 2619 C C . THR A 1 173 ? -3.527 35.498 2.803 1.00 20.54 166 THR A C 1
ATOM 2620 O O . THR A 1 173 ? -2.841 36.266 2.122 1.00 20.77 166 THR A O 1
ATOM 2631 N N . ILE A 1 174 ? -3.541 34.177 2.644 1.00 14.33 167 ILE A N 1
ATOM 2632 C CA . ILE A 1 174 ? -2.858 33.473 1.552 1.00 17.69 167 ILE A CA 1
ATOM 2633 C C . ILE A 1 174 ? -3.929 32.734 0.747 1.00 21.26 167 ILE A C 1
ATOM 2634 O O . ILE A 1 174 ? -4.637 31.890 1.297 1.00 16.60 167 ILE A O 1
ATOM 2650 N N . LYS A 1 175 ? -4.017 33.023 -0.552 1.00 16.52 168 LYS A N 1
ATOM 2651 C CA . LYS A 1 175 ? -5.091 32.552 -1.412 1.00 16.44 168 LYS A CA 1
ATOM 2652 C C . LYS A 1 175 ? -4.487 31.934 -2.665 1.00 15.27 168 LYS A C 1
ATOM 2653 O O . LYS A 1 175 ? -3.724 32.591 -3.365 1.00 23.28 168 LYS A O 1
ATOM 2672 N N . PHE A 1 176 ? -4.802 30.665 -2.924 1.00 13.67 169 PHE A N 1
ATOM 2673 C CA . PHE A 1 176 ? -4.464 29.937 -4.144 1.00 16.94 169 PHE A CA 1
ATOM 2674 C C . PHE A 1 176 ? -5.730 29.760 -4.990 1.00 18.94 169 PHE A C 1
ATOM 2675 O O . PHE A 1 176 ? -6.768 29.348 -4.480 1.00 19.05 169 PHE A O 1
ATOM 2692 N N . VAL A 1 177 ? -5.641 30.021 -6.292 1.00 19.00 170 VAL A N 1
ATOM 2693 C CA . VAL A 1 177 ? -6.818 30.019 -7.153 1.00 19.73 170 VAL A CA 1
ATOM 2694 C C . VAL A 1 177 ? -6.484 29.389 -8.492 1.00 18.27 170 VAL A C 1
ATOM 2695 O O . VAL A 1 177 ? -5.415 29.646 -9.058 1.00 17.55 170 VAL A O 1
ATOM 2708 N N . ALA A 1 178 ? -7.414 28.578 -8.988 1.00 19.83 171 ALA A N 1
ATOM 2709 C CA . ALA A 1 178 ? -7.332 27.961 -10.312 1.00 22.02 171 ALA A CA 1
ATOM 2710 C C . ALA A 1 178 ? -8.724 27.942 -10.915 1.00 22.85 171 ALA A C 1
ATOM 2711 O O . ALA A 1 178 ? -9.706 27.690 -10.208 1.00 22.19 171 ALA A O 1
ATOM 2718 N N . ASP A 1 179 ? -8.797 28.210 -12.218 1.00 18.55 172 ASP A N 1
ATOM 2719 C CA . ASP A 1 179 ? -10.040 28.200 -12.985 1.00 26.62 172 ASP A CA 1
ATOM 2720 C C . ASP A 1 179 ? -9.901 27.175 -14.098 1.00 26.82 172 ASP A C 1
ATOM 2721 O O . ASP A 1 179 ? -9.000 27.296 -14.931 1.00 24.71 172 ASP A O 1
ATOM 2730 N N . GLY A 1 180 ? -10.777 26.170 -14.104 1.00 26.79 173 GLY A N 1
ATOM 2731 C CA . GLY A 1 180 ? -10.693 25.072 -15.040 1.00 29.59 173 GLY A CA 1
ATOM 2732 C C . GLY A 1 180 ? -11.982 24.909 -15.822 1.00 28.83 173 GLY A C 1
ATOM 2733 O O . GLY A 1 180 ? -12.982 25.578 -15.560 1.00 26.22 173 GLY A O 1
ATOM 2737 N N . ASP A 1 181 ? -11.953 23.969 -16.771 1.00 27.56 174 ASP A N 1
ATOM 2738 C CA . ASP A 1 181 ? -13.146 23.746 -17.582 1.00 28.90 174 ASP A CA 1
ATOM 2739 C C . ASP A 1 181 ? -14.277 23.109 -16.777 1.00 26.70 174 ASP A C 1
ATOM 2740 O O . ASP A 1 181 ? -15.450 23.361 -17.071 1.00 30.29 174 ASP A O 1
ATOM 2749 N N . ILE A 1 182 ? -13.974 22.294 -15.762 1.00 26.16 175 ILE A N 1
ATOM 2750 C CA . ILE A 1 182 ? -15.040 21.697 -14.963 1.00 29.40 175 ILE A CA 1
ATOM 2751 C C . ILE A 1 182 ? -15.441 22.587 -13.800 1.00 24.90 175 ILE A C 1
ATOM 2752 O O . ILE A 1 182 ? -16.392 22.261 -13.084 1.00 28.33 175 ILE A O 1
ATOM 2768 N N . GLY A 1 183 ? -14.767 23.708 -13.607 1.00 23.19 176 GLY A N 1
ATOM 2769 C CA . GLY A 1 183 ? -15.015 24.569 -12.476 1.00 27.13 176 GLY A CA 1
ATOM 2770 C C . GLY A 1 183 ? -13.735 25.177 -11.936 1.00 25.07 176 GLY A C 1
ATOM 2771 O O . GLY A 1 183 ? -12.654 25.073 -12.526 1.00 22.86 176 GLY A O 1
ATOM 2775 N N . SER A 1 184 ? -13.864 25.806 -10.770 1.00 29.67 177 SER A N 1
ATOM 2776 C CA . SER A 1 184 ? -12.803 26.634 -10.204 1.00 28.86 177 SER A CA 1
ATOM 2777 C C . SER A 1 184 ? -12.532 26.223 -8.764 1.00 25.01 177 SER A C 1
ATOM 2778 O O . SER A 1 184 ? -13.402 25.682 -8.085 1.00 21.51 177 SER A O 1
ATOM 2786 N N . GLY A 1 185 ? -11.336 26.516 -8.285 1.00 19.91 178 GLY A N 1
ATOM 2787 C CA . GLY A 1 185 ? -10.999 26.288 -6.888 1.00 18.33 178 GLY A CA 1
ATOM 2788 C C . GLY A 1 185 ? -10.304 27.493 -6.295 1.00 18.69 178 GLY A C 1
ATOM 2789 O O . GLY A 1 185 ? -9.506 28.152 -6.960 1.00 21.83 178 GLY A O 1
ATOM 2793 N N . SER A 1 186 ? -10.637 27.793 -5.045 1.00 17.02 179 SER A N 1
ATOM 2794 C CA . SER A 1 186 ? -9.990 28.862 -4.304 1.00 20.98 179 SER A CA 1
ATOM 2795 C C . SER A 1 186 ? -9.715 28.321 -2.918 1.00 18.67 179 SER A C 1
ATOM 2796 O O . SER A 1 186 ? -10.646 27.878 -2.245 1.00 22.00 179 SER A O 1
ATOM 2804 N N . VAL A 1 187 ? -8.444 28.301 -2.522 1.00 17.09 180 VAL A N 1
ATOM 2805 C CA . VAL A 1 187 ? -8.036 27.894 -1.179 1.00 14.83 180 VAL A CA 1
ATOM 2806 C C . VAL A 1 187 ? -7.514 29.121 -0.456 1.00 18.81 180 VAL A C 1
ATOM 2807 O O . VAL A 1 187 ? -6.571 29.781 -0.925 1.00 20.12 180 VAL A O 1
ATOM 2820 N N . ILE A 1 188 ? -8.088 29.398 0.707 1.00 14.35 181 ILE A N 1
ATOM 2821 C CA . ILE A 1 188 ? -7.667 30.502 1.545 1.00 14.82 181 ILE A CA 1
ATOM 2822 C C . ILE A 1 188 ? -7.127 29.922 2.826 1.00 18.64 181 ILE A C 1
ATOM 2823 O O . ILE A 1 188 ? -7.829 29.176 3.525 1.00 18.34 181 ILE A O 1
ATOM 2839 N N . ILE A 1 189 ? -5.886 30.261 3.138 1.00 18.64 182 ILE A N 1
ATOM 2840 C CA . ILE A 1 189 ? -5.275 29.874 4.397 1.00 19.17 182 ILE A CA 1
ATOM 2841 C C . ILE A 1 189 ? -4.877 31.147 5.124 1.00 21.79 182 ILE A C 1
ATOM 2842 O O . ILE A 1 189 ? -4.516 32.162 4.515 1.00 20.67 182 ILE A O 1
ATOM 2858 N N . LYS A 1 190 ? -4.984 31.095 6.446 1.00 23.36 183 LYS A N 1
ATOM 2859 C CA . LYS A 1 190 ? -4.688 32.229 7.291 1.00 28.45 183 LYS A CA 1
ATOM 2860 C C . LYS A 1 190 ? -3.605 31.852 8.291 1.00 25.08 183 LYS A C 1
ATOM 2861 O O . LYS A 1 190 ? -3.468 30.672 8.647 1.00 20.22 183 LYS A O 1
ATOM 2880 N N . PRO A 1 191 ? -2.748 32.805 8.660 1.00 23.87 184 PRO A N 1
ATOM 2881 C CA . PRO A 1 191 ? -1.694 32.502 9.622 1.00 25.52 184 PRO A CA 1
ATOM 2882 C C . PRO A 1 191 ? -2.329 31.975 10.887 1.00 20.13 184 PRO A C 1
ATOM 2883 O O . PRO A 1 191 ? -3.326 32.517 11.368 1.00 20.65 184 PRO A O 1
ATOM 2894 N N . PHE A 1 192 ? -1.752 30.902 11.411 1.00 18.74 185 PHE A N 1
ATOM 2895 C CA . PHE A 1 192 ? -2.354 30.185 12.528 1.00 24.72 185 PHE A CA 1
ATOM 2896 C C . PHE A 1 192 ? -1.255 29.421 13.246 1.00 26.10 185 PHE A C 1
ATOM 2897 O O . PHE A 1 192 ? -0.589 28.567 12.635 1.00 21.00 185 PHE A O 1
ATOM 2914 N N . VAL A 1 193 ? -1.056 29.721 14.527 1.00 25.51 186 VAL A N 1
ATOM 2915 C CA . VAL A 1 193 ? -0.156 28.939 15.369 1.00 28.46 186 VAL A CA 1
ATOM 2916 C C . VAL A 1 193 ? -0.985 27.885 16.095 1.00 28.79 186 VAL A C 1
ATOM 2917 O O . VAL A 1 193 ? -1.937 28.202 16.820 1.00 29.45 186 VAL A O 1
ATOM 2930 N N . ASP A 1 194 ? -0.652 26.626 15.868 1.00 26.54 187 ASP A N 1
ATOM 2931 C CA . ASP A 1 194 ? -1.359 25.511 16.480 1.00 29.46 187 ASP A CA 1
ATOM 2932 C C . ASP A 1 194 ? -0.708 25.169 17.809 1.00 36.53 187 ASP A C 1
ATOM 2933 O O . ASP A 1 194 ? 0.446 24.719 17.849 1.00 33.45 187 ASP A O 1
ATOM 2942 N N . MET A 1 195 ? -1.480 25.305 18.883 1.00 37.02 188 MET A N 1
ATOM 2943 C CA . MET A 1 195 ? -0.930 25.110 20.218 1.00 34.70 188 MET A CA 1
ATOM 2944 C C . MET A 1 195 ? -0.545 23.643 20.465 1.00 30.32 188 MET A C 1
ATOM 2945 O O . MET A 1 195 ? 0.534 23.365 21.005 1.00 37.18 188 MET A O 1
ATOM 2959 N N . GLU A 1 196 ? -1.387 22.691 20.041 1.00 32.51 189 GLU A N 1
ATOM 2960 C CA . GLU A 1 196 ? -1.152 21.268 20.331 1.00 38.12 189 GLU A CA 1
ATOM 2961 C C . GLU A 1 196 ? -0.075 20.659 19.433 1.00 37.58 189 GLU A C 1
ATOM 2962 O O . GLU A 1 196 ? 0.706 19.813 19.889 1.00 38.80 189 GLU A O 1
ATOM 2974 N N . HIS A 1 197 ? -0.021 21.061 18.158 1.00 29.78 190 HIS A N 1
ATOM 2975 C CA . HIS A 1 197 ? 0.931 20.514 17.190 1.00 33.61 190 HIS A CA 1
ATOM 2976 C C . HIS A 1 197 ? 1.578 21.677 16.440 1.00 28.85 190 HIS A C 1
ATOM 2977 O O . HIS A 1 197 ? 1.250 21.971 15.291 1.00 23.08 190 HIS A O 1
ATOM 2990 N N . PRO A 1 198 ? 2.492 22.374 17.084 1.00 28.72 191 PRO A N 1
ATOM 2991 C CA . PRO A 1 198 ? 3.075 23.566 16.452 1.00 33.27 191 PRO A CA 1
ATOM 2992 C C . PRO A 1 198 ? 3.562 23.333 15.040 1.00 28.78 191 PRO A C 1
ATOM 2993 O O . PRO A 1 198 ? 3.470 24.237 14.202 1.00 23.77 191 PRO A O 1
ATOM 3004 N N . GLU A 1 199 ? 4.060 22.133 14.746 1.00 27.19 192 GLU A N 1
ATOM 3005 C CA . GLU A 1 199 ? 4.627 21.875 13.438 1.00 31.24 192 GLU A CA 1
ATOM 3006 C C . GLU A 1 199 ? 3.627 22.133 12.326 1.00 30.53 192 GLU A C 1
ATOM 3007 O O . GLU A 1 199 ? 4.039 22.301 11.175 1.00 29.94 192 GLU A O 1
ATOM 3019 N N . THR A 1 200 ? 2.323 22.130 12.622 1.00 24.73 193 THR A N 1
ATOM 3020 C CA . THR A 1 200 ? 1.333 22.354 11.588 1.00 24.17 193 THR A CA 1
ATOM 3021 C C . THR A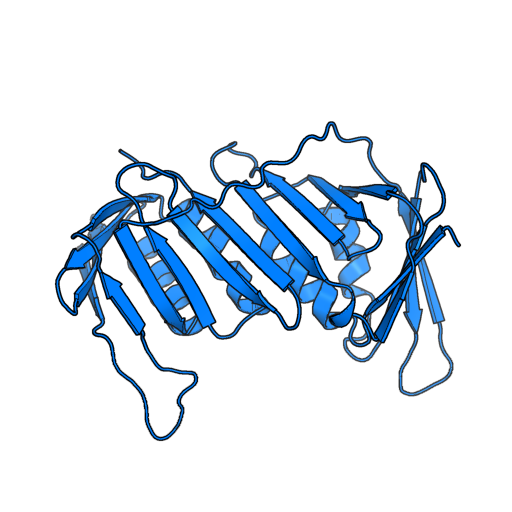 1 200 ? 0.987 23.834 11.410 1.00 25.78 193 THR A C 1
ATOM 3022 O O . THR A 1 200 ? 0.094 24.149 10.620 1.00 28.52 193 THR A O 1
ATOM 3033 N N . SER A 1 201 ? 1.702 24.744 12.067 1.00 18.55 194 SER A N 1
ATOM 3034 C CA . SER A 1 201 ? 1.360 26.167 12.020 1.00 22.01 194 SER A CA 1
ATOM 3035 C C . SER A 1 201 ? 1.551 26.764 10.625 1.00 18.61 194 SER A C 1
ATOM 3036 O O . SER A 1 201 ? 2.308 26.251 9.801 1.00 16.05 194 SER A O 1
ATOM 3044 N N . ILE A 1 202 ? 0.887 27.900 10.377 1.00 16.52 195 ILE A N 1
ATOM 3045 C CA . ILE A 1 202 ? 1.096 28.670 9.157 1.00 15.22 195 ILE A CA 1
ATOM 3046 C C . ILE A 1 202 ? 1.571 30.065 9.549 1.00 14.86 195 ILE A C 1
ATOM 3047 O O . ILE A 1 202 ? 0.975 30.717 10.408 1.00 17.58 195 ILE A O 1
ATOM 3063 N N . LYS A 1 203 ? 2.663 30.493 8.964 1.00 20.37 196 LYS A N 1
ATOM 3064 C CA . LYS A 1 203 ? 3.287 31.765 9.293 1.00 18.30 196 LYS A CA 1
ATOM 3065 C C . LYS A 1 203 ? 3.272 32.608 8.035 1.00 21.27 196 LYS A C 1
ATOM 3066 O O . LYS A 1 203 ? 3.398 32.080 6.926 1.00 12.97 196 LYS A O 1
ATOM 3085 N N . LEU A 1 204 ? 3.058 33.910 8.195 1.00 20.60 197 LEU A N 1
ATOM 3086 C CA . LEU A 1 204 ? 3.052 34.806 7.048 1.00 19.59 197 LEU A CA 1
ATOM 3087 C C . LEU A 1 204 ? 3.718 36.097 7.472 1.00 20.74 197 LEU A C 1
ATOM 3088 O O . LEU A 1 204 ? 3.417 36.607 8.541 1.00 14.42 197 LEU A O 1
ATOM 3104 N N . GLU A 1 205 ? 4.638 36.597 6.660 1.00 17.94 198 GLU A N 1
ATOM 3105 C CA . GLU A 1 205 ? 5.211 37.926 6.844 1.00 26.60 198 GLU A CA 1
ATOM 3106 C C . GLU A 1 205 ? 5.036 38.630 5.516 1.00 23.65 198 GLU A C 1
ATOM 3107 O O . GLU A 1 205 ? 5.592 38.184 4.510 1.00 21.01 198 GLU A O 1
ATOM 3119 N N . MET A 1 206 ? 4.202 39.669 5.490 1.00 18.63 199 MET A N 1
ATOM 3120 C CA . MET A 1 206 ? 3.911 40.404 4.267 1.00 20.10 199 MET A CA 1
ATOM 3121 C C . MET A 1 206 ? 4.537 41.798 4.361 1.00 21.42 199 MET A C 1
ATOM 3122 O O . MET A 1 206 ? 4.205 42.581 5.263 1.00 20.51 199 MET A O 1
ATOM 3136 N N . ASP A 1 207 ? 5.453 42.088 3.450 1.00 19.16 200 ASP A N 1
ATOM 3137 C CA . ASP A 1 207 ? 6.027 43.413 3.296 1.00 21.77 200 ASP A CA 1
ATOM 3138 C C . ASP A 1 207 ? 5.237 44.212 2.279 1.00 21.63 200 ASP A C 1
ATOM 3139 O O . ASP A 1 207 ? 5.019 45.406 2.478 1.00 21.29 200 ASP A O 1
ATOM 3148 N N . GLN A 1 208 ? 4.800 43.578 1.197 1.00 18.56 201 GLN A N 1
ATOM 3149 C CA . GLN A 1 208 ? 3.805 44.179 0.326 1.00 18.23 201 GLN A CA 1
ATOM 3150 C C . GLN A 1 208 ? 2.960 43.063 -0.269 1.00 17.40 201 GLN A C 1
ATOM 3151 O O . GLN A 1 208 ? 3.407 41.911 -0.342 1.00 15.82 201 GLN A O 1
ATOM 3165 N N . PRO A 1 209 ? 1.732 43.367 -0.687 1.00 17.65 202 PRO A N 1
ATOM 3166 C CA . PRO A 1 209 ? 0.879 42.337 -1.306 1.00 21.92 202 PRO A CA 1
ATOM 3167 C C . PRO A 1 209 ? 1.491 41.747 -2.567 1.00 22.80 202 PRO A C 1
ATOM 3168 O O . PRO A 1 209 ? 2.273 42.390 -3.267 1.00 19.22 202 PRO A O 1
ATOM 3179 N N . VAL A 1 210 ? 1.128 40.496 -2.849 1.00 18.93 203 VAL A N 1
ATOM 3180 C CA . VAL A 1 210 ? 1.647 39.750 -3.986 1.00 18.95 203 VAL A CA 1
ATOM 3181 C C . VAL A 1 210 ? 0.473 39.177 -4.763 1.00 17.27 203 VAL A C 1
ATOM 3182 O O . VAL A 1 210 ? -0.499 38.694 -4.171 1.00 12.94 203 VAL A O 1
ATOM 3195 N N . ASP A 1 211 ? 0.594 39.174 -6.086 1.00 14.37 204 ASP A N 1
ATOM 3196 C CA . ASP A 1 211 ? -0.405 38.588 -6.975 1.00 22.43 204 ASP A CA 1
ATOM 3197 C C . ASP A 1 211 ? 0.386 37.989 -8.136 1.00 17.92 204 ASP A C 1
ATOM 3198 O O . ASP A 1 211 ? 0.777 38.714 -9.044 1.00 23.81 204 ASP A O 1
ATOM 3207 N N . LEU A 1 212 ? 0.668 36.685 -8.078 1.00 18.05 205 LEU A N 1
ATOM 3208 C CA . LEU A 1 212 ? 1.565 36.028 -9.017 1.00 21.50 205 LEU A CA 1
ATOM 3209 C C . LEU A 1 212 ? 0.976 34.696 -9.475 1.00 18.83 205 LEU A C 1
ATOM 3210 O O . LEU A 1 212 ? 0.418 33.953 -8.675 1.00 21.36 205 LEU A O 1
ATOM 3226 N N . THR A 1 213 ? 1.150 34.364 -10.745 1.00 16.71 206 THR A N 1
ATOM 3227 C CA . THR A 1 213 ? 0.664 33.106 -11.278 1.00 12.40 206 THR A CA 1
ATOM 3228 C C . THR A 1 213 ? 1.826 32.182 -11.621 1.00 18.72 206 THR A C 1
ATOM 3229 O O . THR A 1 213 ? 2.830 32.617 -12.185 1.00 20.46 206 THR A O 1
ATOM 3240 N N . PHE A 1 214 ? 1.694 30.893 -11.265 1.00 15.69 207 PHE A N 1
ATOM 3241 C CA . PHE A 1 214 ? 2.742 29.910 -11.489 1.00 16.00 207 PHE A CA 1
ATOM 3242 C C . PHE A 1 214 ? 2.211 28.691 -12.231 1.00 17.80 207 PHE A C 1
ATOM 3243 O O . PHE A 1 214 ? 1.052 28.320 -12.096 1.00 18.78 207 PHE A O 1
ATOM 3260 N N . GLY A 1 215 ? 3.095 28.052 -12.993 1.00 18.90 208 GLY A N 1
ATOM 3261 C CA . GLY A 1 215 ? 2.739 26.835 -13.706 1.00 20.73 208 GLY A CA 1
ATOM 3262 C C . GLY A 1 215 ? 2.530 25.703 -12.733 1.00 17.18 208 GLY A C 1
ATOM 3263 O O . GLY A 1 215 ? 3.429 25.383 -11.945 1.00 18.10 208 GLY A O 1
ATOM 3267 N N . ALA A 1 216 ? 1.354 25.077 -12.773 1.00 18.84 209 ALA A N 1
ATOM 3268 C CA . ALA A 1 216 ? 1.073 23.980 -11.851 1.00 17.22 209 ALA A CA 1
ATOM 3269 C C . ALA A 1 216 ? 1.964 22.779 -12.120 1.00 20.13 209 ALA A C 1
ATOM 3270 O O . ALA A 1 216 ? 2.339 22.081 -11.178 1.00 18.34 209 ALA A O 1
ATOM 3277 N N . LYS A 1 217 ? 2.333 22.530 -13.381 1.00 23.30 210 LYS A N 1
ATOM 3278 C CA . LYS A 1 217 ? 3.237 21.412 -13.665 1.00 24.41 210 LYS A CA 1
ATOM 3279 C C . LYS A 1 217 ? 4.566 21.558 -12.913 1.00 20.59 210 LYS A C 1
ATOM 3280 O O . LYS A 1 217 ? 5.136 20.569 -12.453 1.00 23.00 210 LYS A O 1
ATOM 3299 N N . TYR A 1 218 ? 5.066 22.783 -12.762 1.00 17.21 211 TYR A N 1
ATOM 3300 C CA . TYR A 1 218 ? 6.274 23.028 -11.971 1.00 15.92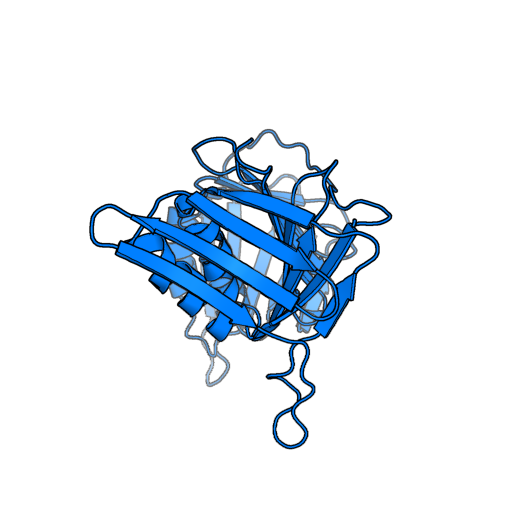 211 TYR A CA 1
ATOM 3301 C C . TYR A 1 218 ? 6.005 22.908 -10.487 1.00 18.40 211 TYR A C 1
ATOM 3302 O O . TYR A 1 218 ? 6.833 22.360 -9.763 1.00 20.44 211 TYR A O 1
ATOM 3320 N N . LEU A 1 219 ? 4.875 23.439 -10.011 1.00 14.61 212 LEU A N 1
ATOM 3321 C CA . LEU A 1 219 ? 4.513 23.258 -8.610 1.00 17.30 212 LEU A CA 1
ATOM 3322 C C . LEU A 1 219 ? 4.426 21.770 -8.260 1.00 17.97 212 LEU A C 1
ATOM 3323 O O . LEU A 1 219 ? 4.770 21.361 -7.140 1.00 19.49 212 LEU A O 1
ATOM 3339 N N . LEU A 1 220 ? 3.919 20.952 -9.182 1.00 14.60 213 LEU A N 1
ATOM 3340 C CA . LEU A 1 220 ? 3.848 19.507 -8.945 1.00 22.26 213 LEU A CA 1
ATOM 3341 C C . LEU A 1 220 ? 5.236 18.879 -8.872 1.00 20.41 213 LEU A C 1
ATOM 3342 O O . LEU A 1 220 ? 5.400 17.843 -8.227 1.00 20.31 213 LEU A O 1
ATOM 3358 N N . ASP A 1 221 ? 6.245 19.458 -9.525 1.00 19.77 214 ASP A N 1
ATOM 3359 C CA . ASP A 1 221 ? 7.611 18.981 -9.267 1.00 16.79 214 ASP A CA 1
ATOM 3360 C C . ASP A 1 221 ? 8.095 19.405 -7.886 1.00 17.60 214 ASP A C 1
ATOM 3361 O O . ASP A 1 221 ? 8.701 18.610 -7.164 1.00 18.95 214 ASP A O 1
ATOM 3370 N N . ILE A 1 222 ? 7.844 20.661 -7.513 1.00 14.06 215 ILE A N 1
ATOM 3371 C CA . ILE A 1 222 ? 8.369 21.243 -6.280 1.00 15.51 215 ILE A CA 1
ATOM 3372 C C . ILE A 1 222 ? 7.884 20.480 -5.040 1.00 13.22 215 ILE A C 1
ATOM 3373 O O . ILE A 1 222 ? 8.638 20.298 -4.070 1.00 21.92 215 ILE A O 1
ATOM 3389 N N . ILE A 1 223 ? 6.611 20.071 -5.021 1.00 19.39 216 ILE A N 1
ATOM 3390 C CA . ILE A 1 223 ? 6.038 19.449 -3.833 1.00 19.86 216 ILE A CA 1
ATOM 3391 C C . ILE A 1 223 ? 6.704 18.131 -3.471 1.00 20.26 216 ILE A C 1
ATOM 3392 O O . ILE A 1 223 ? 6.618 17.701 -2.318 1.00 19.89 216 ILE A O 1
ATOM 3408 N N . LYS A 1 224 ? 7.421 17.502 -4.398 1.00 19.86 217 LYS A N 1
ATOM 3409 C CA . LYS A 1 224 ? 8.165 16.285 -4.061 1.00 24.19 217 LYS A CA 1
ATOM 3410 C C . LYS A 1 224 ? 9.300 16.528 -3.070 1.00 27.09 217 LYS A C 1
ATOM 3411 O O . LYS A 1 224 ? 9.854 15.559 -2.537 1.00 27.01 217 LYS A O 1
ATOM 3430 N N . GLY A 1 225 ? 9.649 17.788 -2.805 1.00 19.47 218 GLY A N 1
ATOM 3431 C CA . GLY A 1 225 ? 10.465 18.125 -1.659 1.00 20.53 218 GLY A CA 1
ATOM 3432 C C . GLY A 1 225 ? 9.858 17.736 -0.333 1.00 20.16 218 GLY A C 1
ATOM 3433 O O . GLY A 1 225 ? 10.572 17.710 0.679 1.00 20.01 218 GLY A O 1
ATOM 3437 N N . SER A 1 226 ? 8.556 17.431 -0.328 1.00 20.49 219 SER A N 1
ATOM 3438 C CA . SER A 1 226 ? 7.856 16.924 0.847 1.00 22.69 219 SER A CA 1
ATOM 3439 C C . SER A 1 226 ? 8.629 15.828 1.555 1.00 25.44 219 SER A C 1
ATOM 3440 O O . SER A 1 226 ? 8.521 15.683 2.777 1.00 24.41 219 SER A O 1
ATOM 3448 N N . SER A 1 227 ? 9.349 15.000 0.786 1.00 27.71 220 SER A N 1
ATOM 3449 C CA . SER A 1 227 ? 10.098 13.870 1.342 1.00 33.50 220 SER A CA 1
ATOM 3450 C C . SER A 1 227 ? 11.139 14.319 2.363 1.00 30.49 220 SER A C 1
ATOM 3451 O O . SER A 1 227 ? 11.502 13.547 3.253 1.00 29.05 220 SER A O 1
ATOM 3459 N N . LEU A 1 228 ? 11.610 15.553 2.271 1.00 24.65 221 LEU A N 1
ATOM 3460 C CA . LEU A 1 228 ? 12.724 16.005 3.090 1.00 27.38 221 LEU A CA 1
ATOM 3461 C C . LEU A 1 228 ? 12.294 16.750 4.330 1.00 26.90 221 LEU A C 1
ATOM 3462 O O . LEU A 1 228 ? 13.052 16.801 5.309 1.00 23.16 221 LEU A O 1
ATOM 3478 N N . SER A 1 229 ? 11.125 17.379 4.287 1.00 25.19 222 SER A N 1
ATOM 3479 C CA . SER A 1 229 ? 10.707 18.262 5.362 1.00 20.54 222 SER A CA 1
ATOM 3480 C C . SER A 1 229 ? 9.203 18.219 5.448 1.00 21.15 222 SER A C 1
ATOM 3481 O O . SER A 1 229 ? 8.515 18.125 4.423 1.00 24.10 222 SER A O 1
ATOM 3489 N N . ASP A 1 230 ? 8.716 18.243 6.684 1.00 18.01 223 ASP A N 1
ATOM 3490 C CA . ASP A 1 230 ? 7.303 18.386 6.986 1.00 27.09 223 ASP A CA 1
ATOM 3491 C C . ASP A 1 230 ? 6.816 19.817 6.832 1.00 20.26 223 ASP A C 1
ATOM 3492 O O . ASP A 1 230 ? 5.608 20.051 6.895 1.00 20.04 223 ASP A O 1
ATOM 3501 N N . ARG A 1 231 ? 7.715 20.765 6.624 1.00 17.84 224 ARG A N 1
ATOM 3502 C CA . ARG A 1 231 ? 7.345 22.150 6.392 1.00 17.10 224 ARG A CA 1
ATOM 3503 C C . ARG A 1 231 ? 8.030 22.649 5.129 1.00 20.04 224 ARG A C 1
ATOM 3504 O O . ARG A 1 231 ? 9.086 22.138 4.724 1.00 18.09 224 ARG A O 1
ATOM 3525 N N . VAL A 1 232 ? 7.398 23.645 4.506 1.00 17.00 225 VAL A N 1
ATOM 3526 C CA . VAL A 1 232 ? 7.918 24.312 3.321 1.00 16.32 225 VAL A CA 1
ATOM 3527 C C . VAL A 1 232 ? 7.833 25.819 3.567 1.00 17.55 225 VAL A C 1
ATOM 3528 O O . VAL A 1 232 ? 6.811 26.319 4.066 1.00 16.72 225 VAL A O 1
ATOM 3541 N N . GLY A 1 233 ? 8.946 26.507 3.335 1.00 14.72 226 GLY A N 1
ATOM 3542 C CA . GLY A 1 233 ? 8.990 27.970 3.274 1.00 17.44 226 GLY A CA 1
ATOM 3543 C C . GLY A 1 233 ? 8.871 28.467 1.842 1.00 18.72 226 GLY A C 1
ATOM 3544 O O . GLY A 1 233 ? 9.485 27.918 0.933 1.00 19.93 226 GLY A O 1
ATOM 3548 N N . ILE A 1 234 ? 8.041 29.492 1.647 1.00 16.98 227 ILE A N 1
ATOM 3549 C CA . ILE A 1 234 ? 7.810 30.090 0.342 1.00 15.55 227 ILE A CA 1
ATOM 3550 C C . ILE A 1 234 ? 8.127 31.585 0.432 1.00 21.43 227 ILE A C 1
ATOM 3551 O O . ILE A 1 234 ? 7.653 32.280 1.345 1.00 16.70 227 ILE A O 1
ATOM 3567 N N . ARG A 1 235 ? 8.940 32.076 -0.497 1.00 19.09 228 ARG A N 1
ATOM 3568 C CA . ARG A 1 235 ? 9.297 33.486 -0.561 1.00 18.35 228 ARG A CA 1
ATOM 3569 C C . ARG A 1 235 ? 8.920 34.003 -1.942 1.00 17.50 228 ARG A C 1
ATOM 3570 O O . ARG A 1 235 ? 9.329 33.428 -2.961 1.00 16.58 228 ARG A O 1
ATOM 3591 N N . LEU A 1 236 ? 8.134 35.078 -1.962 1.00 18.80 229 LEU A N 1
ATOM 3592 C CA . LEU A 1 236 ? 7.530 35.612 -3.173 1.00 18.31 229 LEU A CA 1
ATOM 3593 C C . LEU A 1 236 ? 7.965 37.058 -3.398 1.00 18.13 229 LEU A C 1
ATOM 3594 O O . LEU A 1 236 ? 8.124 37.826 -2.441 1.00 17.03 229 LEU A O 1
ATOM 3610 N N . SER A 1 237 ? 8.141 37.416 -4.672 1.00 19.16 230 SER A N 1
ATOM 3611 C CA . SER A 1 237 ? 8.609 38.736 -5.061 1.00 17.22 230 SER A CA 1
ATOM 3612 C C . SER A 1 237 ? 8.061 39.103 -6.429 1.00 18.90 230 SER A C 1
ATOM 3613 O O . SER A 1 237 ? 8.107 38.300 -7.374 1.00 19.35 230 SER A O 1
ATOM 3621 N N . SER A 1 238 ? 7.566 40.338 -6.541 1.00 22.29 231 SER A N 1
ATOM 3622 C CA . SER A 1 238 ? 7.223 40.881 -7.845 1.00 25.27 231 SER A CA 1
ATOM 3623 C C . SER A 1 238 ? 8.439 40.994 -8.760 1.00 27.62 231 SER A C 1
ATOM 3624 O O . SER A 1 238 ? 8.273 41.078 -9.976 1.00 38.80 231 SER A O 1
ATOM 3632 N N . GLU A 1 239 ? 9.647 41.018 -8.209 1.00 24.84 232 GLU A N 1
ATOM 3633 C CA . GLU A 1 239 ? 10.865 41.240 -8.986 1.00 35.52 232 GLU A CA 1
ATOM 3634 C C . GLU A 1 239 ? 11.621 39.964 -9.332 1.00 39.15 232 GLU A C 1
ATOM 3635 O O . GLU A 1 239 ? 12.078 39.811 -10.471 1.00 51.65 232 GLU A O 1
ATOM 3647 N N . ALA A 1 240 ? 11.743 39.042 -8.396 1.00 32.09 233 ALA A N 1
ATOM 3648 C CA . ALA A 1 240 ? 12.629 37.903 -8.503 1.00 24.10 233 ALA A CA 1
ATOM 3649 C C . ALA A 1 240 ? 11.828 36.610 -8.586 1.00 21.46 233 ALA A C 1
ATOM 3650 O O . ALA A 1 240 ? 10.628 36.588 -8.278 1.00 21.69 233 ALA A O 1
ATOM 3657 N N . PRO A 1 241 ? 12.452 35.501 -9.000 1.00 18.28 234 PRO A N 1
ATOM 3658 C CA . PRO A 1 241 ? 11.747 34.216 -8.941 1.00 16.86 234 PRO A CA 1
ATOM 3659 C C . PRO A 1 241 ? 11.282 33.928 -7.521 1.00 18.92 234 PRO A C 1
ATOM 3660 O O . PRO A 1 241 ? 11.863 34.405 -6.535 1.00 14.87 234 PRO A O 1
ATOM 3671 N N . ALA A 1 242 ? 10.192 33.178 -7.440 1.00 16.53 235 ALA A N 1
ATOM 3672 C CA . ALA A 1 242 ? 9.735 32.597 -6.201 1.00 12.76 235 ALA A CA 1
ATOM 3673 C C . ALA A 1 242 ? 10.709 31.514 -5.751 1.00 18.58 235 ALA A C 1
ATOM 3674 O O . ALA A 1 242 ? 11.282 30.779 -6.565 1.00 14.63 235 ALA A O 1
ATOM 3681 N N . LEU A 1 243 ? 10.854 31.404 -4.430 1.00 15.97 236 LEU A N 1
ATOM 3682 C CA . LEU A 1 243 ? 11.728 30.443 -3.785 1.00 13.26 236 LEU A CA 1
ATOM 3683 C C . LEU A 1 243 ? 10.855 29.546 -2.934 1.00 17.71 236 LEU A C 1
ATOM 3684 O O . LEU A 1 243 ? 10.108 30.041 -2.091 1.00 16.71 236 LEU A O 1
ATOM 3700 N N . PHE A 1 244 ? 10.955 28.232 -3.160 1.00 15.71 237 PHE A N 1
ATOM 3701 C CA . PHE A 1 244 ? 10.282 27.210 -2.367 1.00 16.64 237 PHE A CA 1
ATOM 3702 C C . PHE A 1 244 ? 11.328 26.365 -1.657 1.00 16.71 237 PHE A C 1
ATOM 3703 O O . PHE A 1 244 ? 12.201 25.790 -2.306 1.00 16.02 237 PHE A O 1
ATOM 3720 N N . GLN A 1 245 ? 11.266 26.303 -0.332 1.00 13.27 238 GLN A N 1
ATOM 3721 C CA . GLN A 1 245 ? 12.390 25.789 0.413 1.00 14.47 238 GLN A CA 1
ATOM 3722 C C . GLN A 1 245 ? 11.970 24.732 1.417 1.00 14.55 238 GLN A C 1
ATOM 3723 O O . GLN A 1 245 ? 11.095 24.967 2.262 1.00 17.09 238 GLN A O 1
ATOM 3737 N N . PHE A 1 246 ? 12.628 23.579 1.338 1.00 14.95 239 PHE A N 1
ATOM 3738 C CA . PHE A 1 246 ? 12.404 22.437 2.217 1.00 16.65 239 PHE A CA 1
ATOM 3739 C C . PHE A 1 246 ? 13.662 22.258 3.047 1.00 18.35 239 PHE A C 1
ATOM 3740 O O . PHE A 1 246 ? 14.710 21.901 2.510 1.00 16.53 239 PHE A O 1
ATOM 3757 N N . ASP A 1 247 ? 13.563 22.489 4.345 1.00 17.65 240 ASP A N 1
ATOM 3758 C CA . ASP A 1 247 ? 14.734 22.542 5.215 1.00 21.73 240 ASP A CA 1
ATOM 3759 C C . ASP A 1 247 ? 14.989 21.204 5.889 1.00 21.44 240 ASP A C 1
ATOM 3760 O O . ASP A 1 247 ? 14.065 20.584 6.423 1.00 27.92 240 ASP A O 1
ATOM 3769 N N . LEU A 1 248 ? 16.231 20.749 5.809 1.00 23.06 241 LEU A N 1
ATOM 3770 C CA . LEU A 1 248 ? 16.750 19.583 6.505 1.00 32.54 241 LEU A CA 1
ATOM 3771 C C . LEU A 1 248 ? 17.441 20.033 7.792 1.00 34.39 241 LEU A C 1
ATOM 3772 O O . LEU A 1 248 ? 17.584 21.231 8.079 1.00 29.44 241 LEU A O 1
ATOM 3788 N N . LYS A 1 249 ? 17.902 19.053 8.562 1.00 31.69 242 LYS A N 1
ATOM 3789 C CA . LYS A 1 249 ? 18.820 19.341 9.655 1.00 35.23 242 LYS A CA 1
ATOM 3790 C C . LYS A 1 249 ? 20.195 19.616 9.045 1.00 34.12 242 LYS A C 1
ATOM 3791 O O . LYS A 1 249 ? 20.848 18.704 8.520 1.00 33.00 242 LYS A O 1
ATOM 3810 N N . SER A 1 250 ? 20.618 20.887 9.080 1.00 30.57 243 SER A N 1
ATOM 3811 C CA . SER A 1 250 ? 21.865 21.344 8.461 1.00 27.89 243 SER A CA 1
ATOM 3812 C C . SER A 1 250 ? 21.829 21.234 6.931 1.00 30.06 243 SER A C 1
ATOM 3813 O O . SER A 1 250 ? 22.758 20.725 6.308 1.00 30.90 243 SER A O 1
ATOM 3821 N N . GLY A 1 251 ? 20.771 21.760 6.325 1.00 30.80 244 GLY A N 1
ATOM 3822 C CA . GLY A 1 251 ? 20.748 21.932 4.882 1.00 28.03 244 GLY A CA 1
ATOM 3823 C C . GLY A 1 251 ? 19.361 22.321 4.393 1.00 25.61 244 GLY A C 1
ATOM 3824 O O . GLY A 1 251 ? 18.439 22.561 5.183 1.00 23.23 244 GLY A O 1
ATOM 3828 N N . PHE A 1 252 ? 19.214 22.332 3.068 1.00 19.48 245 PHE A N 1
ATOM 3829 C CA . PHE A 1 252 ? 17.918 22.601 2.481 1.00 22.02 245 PHE A CA 1
ATOM 3830 C C . PHE A 1 252 ? 17.893 22.193 1.013 1.00 21.70 245 PHE A C 1
ATOM 3831 O O . PHE A 1 252 ? 18.923 22.104 0.340 1.00 21.16 245 PHE A O 1
ATOM 3848 N N . LEU A 1 253 ? 16.689 21.971 0.527 1.00 19.05 246 LEU A N 1
ATOM 3849 C CA . LEU A 1 253 ? 16.428 21.865 -0.894 1.00 15.77 246 LEU A CA 1
ATOM 3850 C C . LEU A 1 253 ? 15.589 23.062 -1.323 1.00 17.84 246 LEU A C 1
ATOM 3851 O O . LEU A 1 253 ? 14.535 23.324 -0.731 1.00 17.56 246 LEU A O 1
ATOM 3867 N N . GLN A 1 254 ? 16.082 23.801 -2.312 1.00 16.60 247 GLN A N 1
ATOM 3868 C CA . GLN A 1 254 ? 15.462 25.039 -2.793 1.00 19.34 247 GLN A CA 1
ATOM 3869 C C . GLN A 1 254 ? 15.008 24.867 -4.231 1.00 18.99 247 GLN A C 1
ATOM 3870 O O . GLN A 1 254 ? 15.708 24.247 -5.048 1.00 19.58 247 GLN A O 1
ATOM 3884 N N . PHE A 1 255 ? 13.842 25.422 -4.552 1.00 17.32 248 PHE A N 1
ATOM 3885 C CA . PHE A 1 255 ? 13.393 25.506 -5.936 1.00 15.32 248 PHE A CA 1
ATOM 3886 C C . PHE A 1 255 ? 13.124 26.976 -6.239 1.00 20.23 248 PHE A C 1
ATOM 3887 O O . PHE A 1 255 ? 12.359 27.636 -5.515 1.00 21.62 248 PHE A O 1
ATOM 3904 N N . PHE A 1 256 ? 13.712 27.469 -7.324 1.00 14.60 249 PHE A N 1
ATOM 3905 C CA . PHE A 1 256 ? 13.444 28.801 -7.850 1.00 16.19 249 PHE A CA 1
ATOM 3906 C C . PHE A 1 256 ? 12.594 28.697 -9.116 1.00 17.09 249 PHE A C 1
ATOM 3907 O O . PHE A 1 256 ? 12.936 27.932 -10.028 1.00 15.15 249 PHE A O 1
ATOM 3924 N N . LEU A 1 257 ? 11.543 29.534 -9.211 1.00 13.95 250 LEU A N 1
ATOM 3925 C CA . LEU A 1 257 ? 10.550 29.459 -10.291 1.00 17.69 250 LEU A CA 1
ATOM 3926 C C . LEU A 1 257 ? 10.012 30.846 -10.603 1.00 20.63 250 LEU A C 1
ATOM 3927 O O . LEU A 1 257 ? 9.472 31.511 -9.710 1.00 19.20 250 LEU A O 1
ATOM 3943 N N . ALA A 1 258 ? 10.179 31.302 -11.859 1.00 20.49 251 ALA A N 1
ATOM 3944 C CA . ALA A 1 258 ? 9.668 32.602 -12.227 1.00 23.18 251 ALA A CA 1
ATOM 3945 C C . ALA A 1 258 ? 8.151 32.505 -12.341 1.00 18.80 251 ALA A C 1
ATOM 3946 O O . ALA A 1 258 ? 7.622 31.470 -12.748 1.00 20.92 251 ALA A O 1
ATOM 3953 N N . PRO A 1 259 ? 7.424 33.563 -11.971 1.00 20.53 252 PRO A N 1
ATOM 3954 C CA . PRO A 1 259 ? 6.006 33.613 -12.324 1.00 23.51 252 PRO A CA 1
ATOM 3955 C C . PRO A 1 259 ? 5.793 33.494 -13.823 1.00 30.56 252 PRO A C 1
ATOM 3956 O O . PRO A 1 259 ? 6.655 33.851 -14.634 1.00 29.64 252 PRO A O 1
ATOM 3967 N N . LYS A 1 260 ? 4.616 32.953 -14.165 1.00 29.52 253 LYS A N 1
ATOM 3968 C CA . LYS A 1 260 ? 4.200 32.707 -15.544 1.00 35.47 253 LYS A CA 1
ATOM 3969 C C . LYS A 1 260 ? 4.115 33.978 -16.375 1.00 41.21 253 LYS A C 1
ATOM 3970 O O . LYS A 1 260 ? 4.259 33.918 -17.603 1.00 49.14 253 LYS A O 1
ATOM 3989 N N . PHE A 1 261 ? 3.844 35.122 -15.747 1.00 48.04 254 PHE A N 1
ATOM 3990 C CA . PHE A 1 261 ? 3.640 36.379 -16.492 1.00 50.10 254 PHE A CA 1
ATOM 3991 C C . PHE A 1 261 ? 4.590 37.518 -16.100 1.00 50.69 254 PHE A C 1
ATOM 3992 O O . PHE A 1 261 ? 4.348 38.664 -16.481 1.00 63.44 254 PHE A O 1
#

Secondary structure (DSSP, 8-state):
--EEEEES-HHHHHHHHHTTTTT-SEEEEEEETTEEEEEEE-TTS-EEEEEEEEGGGSSEEEESS-EEEEEEHHHHHHHHTTS-SSSEEEEEE-SS-SEEEEEEE-SSSS-EEEEEEE-------------S--SEEEEEEHHHHHHHHHHHHTT-SEEEEEEETTEEEEEEEETTEEEEEEE--B--SS-GGG-BEEEESS-EEEEEEHHHHHHHGGGGGT-SEEEEEE-SSS-EEEEEEETTEEEEEEE----